Protein AF-A0A6A6E7Z1-F1 (afdb_monomer)

Sequence (301 aa):
MAFEDGLFWDEEPKHSVKEALALRSDLKDEIKAAIKDVSHSDEEDAKWLEKMEDSPEYVPRMLWRMGRGEKPYDSQPALTHLHSIVWAHDDNKYEGSLAAGCFAIPSVRAVYLHRMSSYDDSSTADKRLSMIEHGSSACAHTEMHDCRLNEADIGNTDFGVIRDALQAHHEDLEDFWLDYGLEGIEWLEEVDNIAPMWTFKDFSKLRRFRIAPDFIFGANPSQVEEQDRDKWLLDFLPSSIKIIQLAHCDEYREILFKALEHLLVNNHTRVPSLSEMTLEITVLAISSLRFSGLLIALGCR

Secondary structure (DSSP, 8-state):
-------------SS-HHHHHHH-HHHHHHHHHHHHHH-SSHHHHHHHHHHHHH-TTHHHHHHHHHHTT-TTTTSS-TTTT--EEEEE--TT---S---GGGGG-TT--EEEEES-B--TT-SS--TTGGGSPTTS----EEEEES-B--TTTSTTT--HHHHHHHHTTTTT--EEEEE--TTS-TTTTS-TT-PPPPP-TT-TT--EEEE-THHHH-S-TTTS--TTGGGHHHHHS-TT--EEEE-SGGGGHHHHHHHHHHHHHHHHHHSTT--EEEE---HHHHTT---SSHHHHHT--

Foldseek 3Di:
DDPPPPPPPPPAPPDFPVRVCVVPVVVVVVVLVVLVVPDPDPVSSVVVVVCVVVPLCPVLVVLQCLLVCHPPSVVPRPPLVAAEDEDEHGPVDQDDAPSLSLQSRANYAEYAAYSHEHDPPDPAAPLSLLVRAQPSGLHQYYAHHQYHYDCNCCDLAHVVSVLSSVVSCLARHAEYHDDHDPPRVPPVVPSQHHAAYAASQSSQRHAYYEEECCNQCNPHVPPDPPPCLLCSVLRRYHLNYAEYEYAPCAVPPPSVVSVVVVCVVCCCPRNVNHHYYHYHDDPVSVVVCPDPPVVVVRPDD

Radius of gyration: 22.12 Å; Cα contacts (8 Å, |Δi|>4): 475; chains: 1; bounding box: 60×41×62 Å

Nearest PDB structures (foldseek):
  8j5r-assembly1_D  TM=4.306E-01  e=2.089E+00  Mycobacterium tuberculosis H37Rv
  6heg-assembly1_A  TM=4.826E-01  e=2.820E+00  Escherichia coli K-12
  7ahc-assembly1_C  TM=4.040E-01  e=2.994E+00  Lactococcus lactis subsp. lactis
  3ewo-assembly1_A  TM=4.671E-01  e=6.936E+00  unclassified

Solvent-accessible surface area (backbone atoms only — not comparable to full-atom values): 16652 Å² total; per-residue (Å²): 137,76,82,81,76,65,87,74,79,66,78,70,78,92,50,55,74,72,47,46,50,64,74,36,54,64,60,58,50,51,52,53,52,56,46,55,73,72,38,92,43,74,69,52,36,51,54,50,51,54,51,56,79,70,34,93,53,54,64,43,52,47,34,36,31,41,31,69,36,34,83,89,24,58,85,52,79,59,64,70,83,43,40,67,47,81,47,68,47,61,96,92,42,73,52,61,60,78,60,42,19,64,52,31,26,59,45,21,29,32,40,37,36,29,29,36,13,44,55,92,85,49,93,56,47,79,57,60,45,62,67,54,58,69,76,48,41,47,42,26,30,42,35,33,40,36,49,46,73,39,62,42,37,32,38,96,45,32,44,51,50,61,49,52,32,49,58,43,30,26,82,52,27,28,34,42,33,44,40,77,42,99,80,70,65,84,64,52,85,76,51,78,57,42,40,41,44,78,61,40,52,78,19,68,46,26,28,37,39,36,36,32,55,48,52,61,56,12,76,43,69,82,76,60,84,76,80,65,59,38,44,38,61,50,60,31,47,20,46,42,25,27,36,41,34,35,36,74,42,68,86,44,50,74,59,49,50,48,11,50,53,47,32,64,77,41,24,78,81,57,27,60,47,55,78,46,77,46,76,44,59,54,76,74,54,59,77,69,62,77,77,79,67,57,68,65,63,75,72,63,128

pLDDT: mean 78.38, std 17.12, range [29.8, 98.19]

Organism: NCBI:txid1314779

Structure (mmCIF, N/CA/C/O backbone):
data_AF-A0A6A6E7Z1-F1
#
_entry.id   AF-A0A6A6E7Z1-F1
#
loop_
_atom_site.group_PDB
_atom_site.id
_atom_site.type_symbol
_atom_site.label_atom_id
_atom_site.label_alt_id
_atom_site.label_comp_id
_atom_site.label_asym_id
_atom_site.label_entity_id
_atom_site.label_seq_id
_atom_site.pdbx_PDB_ins_code
_atom_site.Cartn_x
_atom_site.Cartn_y
_atom_site.Cartn_z
_atom_site.occupancy
_atom_site.B_iso_or_equiv
_atom_site.auth_seq_id
_atom_site.auth_comp_id
_atom_site.auth_asym_id
_atom_site.auth_atom_id
_atom_site.pdbx_PDB_model_num
ATOM 1 N N . MET A 1 1 ? -9.593 -19.955 6.831 1.00 30.25 1 MET A N 1
ATOM 2 C CA . MET A 1 1 ? -8.387 -20.723 6.463 1.00 30.25 1 MET A CA 1
ATOM 3 C C . MET A 1 1 ? -7.258 -19.712 6.545 1.00 30.25 1 MET A C 1
ATOM 5 O O . MET A 1 1 ? -6.974 -19.046 5.563 1.00 30.25 1 MET A O 1
ATOM 9 N N . ALA A 1 2 ? -6.810 -19.452 7.775 1.00 29.80 2 ALA A N 1
ATOM 10 C CA . ALA A 1 2 ? -5.714 -18.537 8.057 1.00 29.80 2 ALA A CA 1
ATOM 11 C C . ALA A 1 2 ? -4.421 -19.248 7.656 1.00 29.80 2 ALA A C 1
ATOM 13 O O . ALA A 1 2 ? -4.307 -20.455 7.883 1.00 29.80 2 ALA A O 1
ATOM 14 N N . PHE A 1 3 ? -3.504 -18.535 7.013 1.00 35.53 3 PHE A N 1
ATOM 15 C CA . PHE A 1 3 ? -2.153 -19.034 6.829 1.00 35.53 3 PHE A CA 1
ATOM 16 C C . PHE A 1 3 ? -1.552 -19.163 8.233 1.00 35.53 3 PHE A C 1
ATOM 18 O O . PHE A 1 3 ? -1.379 -18.174 8.939 1.00 35.53 3 PHE A O 1
ATOM 25 N N . GLU A 1 4 ? -1.367 -20.401 8.697 1.00 31.22 4 GLU A N 1
ATOM 26 C CA . GLU A 1 4 ? -0.461 -20.685 9.805 1.00 31.22 4 GLU A CA 1
ATOM 27 C C . GLU A 1 4 ? 0.946 -20.427 9.267 1.00 31.22 4 GLU A C 1
ATOM 29 O O . GLU A 1 4 ? 1.625 -21.347 8.808 1.00 31.22 4 GLU A O 1
ATOM 34 N N . ASP A 1 5 ? 1.360 -19.162 9.280 1.00 40.34 5 ASP A N 1
ATOM 35 C CA . ASP A 1 5 ? 2.759 -18.789 9.130 1.00 40.34 5 ASP A CA 1
ATOM 36 C C . ASP A 1 5 ? 3.457 -19.277 10.398 1.00 40.34 5 ASP A C 1
ATOM 38 O O . ASP A 1 5 ? 3.568 -18.589 11.416 1.00 40.34 5 ASP A O 1
ATOM 42 N N . GLY A 1 6 ? 3.831 -20.558 10.378 1.00 30.62 6 GLY A N 1
ATOM 43 C CA . GLY A 1 6 ? 4.754 -21.106 11.350 1.00 30.62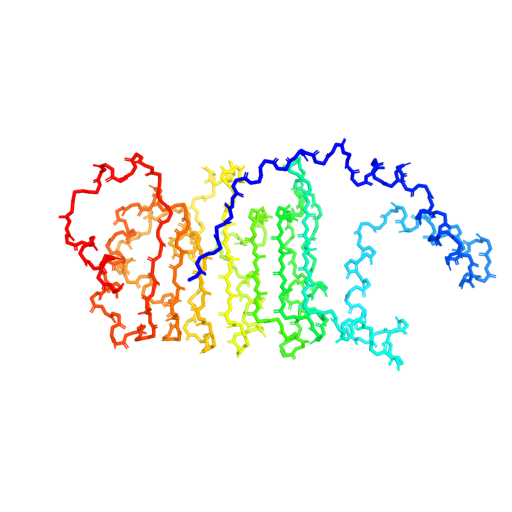 6 GLY A CA 1
ATOM 44 C C . GLY A 1 6 ? 5.955 -20.176 11.404 1.00 30.62 6 GLY A C 1
ATOM 45 O O . GLY A 1 6 ? 6.446 -19.777 10.354 1.00 30.62 6 GLY A O 1
ATOM 46 N N . LEU A 1 7 ? 6.375 -19.815 12.619 1.00 33.66 7 LEU A N 1
ATOM 47 C CA . LEU A 1 7 ? 7.577 -19.033 12.899 1.00 33.66 7 LEU A CA 1
ATOM 48 C C . LEU A 1 7 ? 8.766 -19.643 12.144 1.00 33.66 7 LEU A C 1
ATOM 50 O O . LEU A 1 7 ? 9.456 -20.530 12.653 1.00 33.66 7 LEU A O 1
ATOM 54 N N . PHE A 1 8 ? 8.962 -19.195 10.909 1.00 37.03 8 PHE A N 1
ATOM 55 C CA . PHE A 1 8 ? 10.108 -19.504 10.087 1.00 37.03 8 PHE A CA 1
ATOM 56 C C . PHE A 1 8 ? 11.222 -18.628 10.638 1.00 37.03 8 PHE A C 1
ATOM 58 O O . PHE A 1 8 ? 11.422 -17.487 10.237 1.00 37.03 8 PHE A O 1
ATOM 65 N N . TRP A 1 9 ? 11.935 -19.170 11.619 1.00 35.41 9 TRP A N 1
ATOM 66 C CA . TRP A 1 9 ? 13.325 -18.801 11.820 1.00 35.41 9 TRP A CA 1
ATOM 67 C C . TRP A 1 9 ? 14.089 -19.380 10.628 1.00 35.41 9 TRP A C 1
ATOM 69 O O . TRP A 1 9 ? 14.715 -20.435 10.742 1.00 35.41 9 TRP A O 1
ATOM 79 N N . ASP A 1 10 ? 13.935 -18.762 9.456 1.00 42.28 10 ASP A N 1
ATOM 80 C CA . ASP A 1 10 ? 14.841 -19.018 8.348 1.00 42.28 10 ASP A CA 1
ATOM 81 C C . ASP A 1 10 ? 16.240 -18.663 8.851 1.00 42.28 10 ASP A C 1
ATOM 83 O O . ASP A 1 10 ? 16.456 -17.597 9.433 1.00 42.28 10 ASP A O 1
ATOM 87 N N . GLU A 1 11 ? 17.180 -19.603 8.713 1.00 44.66 11 GLU A N 1
ATOM 88 C CA . GLU A 1 11 ? 18.590 -19.279 8.891 1.00 44.66 11 GLU A CA 1
ATOM 89 C C . GLU A 1 11 ? 18.867 -18.050 8.026 1.00 44.66 11 GLU A C 1
ATOM 91 O O . GLU A 1 11 ? 18.627 -18.107 6.817 1.00 44.66 11 GLU A O 1
ATOM 96 N N . GLU A 1 12 ? 19.330 -16.963 8.657 1.00 48.00 12 GLU A N 1
ATOM 97 C CA . GLU A 1 12 ? 19.725 -15.726 7.984 1.00 48.00 12 GLU A CA 1
ATOM 98 C C . GLU A 1 12 ? 20.392 -16.059 6.643 1.00 48.00 12 GLU A C 1
ATOM 100 O O . GLU A 1 12 ? 21.263 -16.947 6.602 1.00 48.00 12 GLU A O 1
ATOM 105 N N . PRO A 1 13 ? 20.026 -15.386 5.539 1.00 47.44 13 PRO A N 1
ATOM 106 C CA . PRO A 1 13 ? 20.794 -15.483 4.314 1.00 47.44 13 PRO A CA 1
ATOM 107 C C . PRO A 1 13 ? 22.249 -15.165 4.665 1.00 47.44 13 PRO A C 1
ATOM 109 O O . PRO A 1 13 ? 22.605 -14.024 4.932 1.00 47.44 13 PRO A O 1
ATOM 112 N N . LYS A 1 14 ? 23.116 -16.187 4.695 1.00 53.41 14 LYS A N 1
ATOM 113 C CA . LYS A 1 14 ? 24.511 -16.050 5.167 1.00 53.41 14 LYS A CA 1
ATOM 114 C C . LYS A 1 14 ? 25.338 -15.074 4.322 1.00 53.41 14 LYS A C 1
ATOM 116 O O . LYS A 1 14 ? 26.501 -14.834 4.639 1.00 53.41 14 LYS A O 1
ATOM 121 N N . HIS A 1 15 ? 24.771 -14.580 3.222 1.00 51.12 15 HIS A N 1
ATOM 122 C CA . HIS A 1 15 ? 25.458 -13.886 2.153 1.00 51.12 15 HIS A CA 1
ATOM 123 C C . HIS A 1 15 ? 24.569 -12.790 1.552 1.00 51.12 15 HIS A C 1
ATOM 125 O O . HIS A 1 15 ? 23.511 -13.071 0.991 1.00 51.12 15 HIS A O 1
ATOM 131 N N . SER A 1 16 ? 25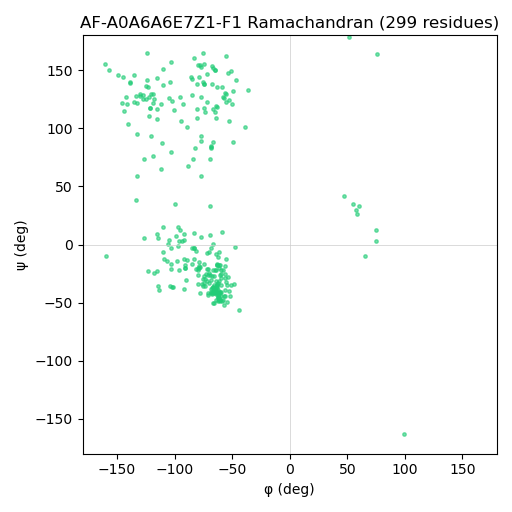.054 -11.552 1.590 1.00 60.28 16 SER A N 1
ATOM 132 C CA . SER A 1 16 ? 24.513 -10.409 0.847 1.00 60.28 16 SER A CA 1
ATOM 133 C C . SER A 1 16 ? 24.441 -10.686 -0.663 1.00 60.28 16 SER A C 1
ATOM 135 O O . SER A 1 16 ? 25.169 -11.532 -1.175 1.00 60.28 16 SER A O 1
ATOM 137 N N . VAL A 1 17 ? 23.659 -9.920 -1.441 1.00 48.59 17 VAL A N 1
ATOM 138 C CA . VAL A 1 17 ? 23.614 -10.031 -2.926 1.00 48.59 17 VAL A CA 1
ATOM 139 C C . VAL A 1 17 ? 25.014 -9.977 -3.556 1.00 48.59 17 VAL A C 1
ATOM 141 O O . VAL A 1 17 ? 25.302 -10.684 -4.520 1.00 48.59 17 VAL A O 1
ATOM 144 N N . LYS A 1 18 ? 25.922 -9.186 -2.974 1.00 57.66 18 LYS A N 1
ATOM 145 C CA . LYS A 1 18 ? 27.324 -9.092 -3.400 1.00 57.66 18 LYS A CA 1
ATOM 146 C C . LYS A 1 18 ? 28.096 -10.395 -3.151 1.00 57.66 18 LYS A C 1
ATOM 148 O O . LYS A 1 18 ? 28.923 -10.778 -3.974 1.00 57.66 18 LYS A O 1
ATOM 153 N N . GLU A 1 19 ? 27.808 -11.090 -2.055 1.00 59.66 19 GLU A N 1
ATOM 154 C CA . GLU A 1 19 ? 28.379 -12.399 -1.716 1.00 59.66 19 GLU A CA 1
ATOM 155 C C . GLU A 1 19 ? 27.692 -13.546 -2.475 1.00 59.66 19 GLU A C 1
ATOM 157 O O . GLU A 1 19 ? 28.370 -14.470 -2.910 1.00 59.66 19 GLU A O 1
ATOM 162 N N . ALA A 1 20 ? 26.387 -13.461 -2.745 1.00 56.31 20 ALA A N 1
ATOM 163 C CA . ALA A 1 20 ? 25.657 -14.397 -3.600 1.00 56.31 20 ALA A CA 1
ATOM 164 C C . ALA A 1 20 ? 26.132 -14.326 -5.065 1.00 56.31 20 ALA A C 1
ATOM 166 O O . ALA A 1 20 ? 26.331 -15.360 -5.701 1.00 56.31 20 ALA A O 1
ATOM 167 N N . LEU A 1 21 ? 26.411 -13.123 -5.583 1.00 52.97 21 LEU A N 1
ATOM 168 C CA . LEU A 1 21 ? 27.071 -12.920 -6.881 1.00 52.97 21 LEU A CA 1
ATOM 169 C C . LEU A 1 21 ? 28.534 -13.389 -6.877 1.00 52.97 21 LEU A C 1
ATOM 171 O O . LEU A 1 21 ? 29.049 -13.785 -7.921 1.00 52.97 21 LEU A O 1
ATOM 175 N N . ALA A 1 22 ? 29.203 -13.381 -5.719 1.00 58.97 22 ALA A N 1
ATOM 176 C CA . ALA A 1 22 ? 30.526 -13.987 -5.564 1.00 58.97 22 ALA A CA 1
ATOM 177 C C . ALA A 1 22 ? 30.463 -15.528 -5.499 1.00 58.97 22 ALA A C 1
ATOM 179 O O . ALA A 1 22 ? 31.395 -16.194 -5.945 1.00 58.97 22 ALA A O 1
ATOM 180 N N . LEU A 1 23 ? 29.363 -16.093 -4.989 1.00 61.19 23 LEU A N 1
ATOM 181 C CA . LEU A 1 23 ? 29.087 -17.535 -4.923 1.00 61.19 23 LEU A CA 1
ATOM 182 C C . LEU A 1 23 ? 28.581 -18.113 -6.252 1.00 61.19 23 LEU A C 1
ATOM 184 O O . LEU A 1 23 ? 28.801 -19.291 -6.527 1.00 61.19 23 LEU A O 1
ATOM 188 N N . ARG A 1 24 ? 27.946 -17.289 -7.092 1.00 65.81 24 ARG A N 1
ATOM 189 C CA . ARG A 1 24 ? 27.506 -17.621 -8.455 1.00 65.81 24 ARG A CA 1
ATOM 190 C C . ARG A 1 24 ? 28.295 -16.848 -9.502 1.00 65.81 24 ARG A C 1
ATOM 192 O O . ARG A 1 24 ? 27.761 -16.018 -10.239 1.00 65.81 24 ARG A O 1
ATOM 199 N N . SER A 1 25 ? 29.593 -17.142 -9.575 1.00 60.97 25 SER A N 1
ATOM 200 C CA . SER A 1 25 ? 30.478 -16.589 -10.607 1.00 60.97 25 SER A CA 1
ATOM 201 C C . SER A 1 25 ? 29.974 -16.880 -12.028 1.00 60.97 25 SER A C 1
ATOM 203 O O . SER A 1 25 ? 30.188 -16.082 -12.934 1.00 60.97 25 SER A O 1
ATOM 205 N N . ASP A 1 26 ? 29.248 -17.987 -12.198 1.00 71.44 26 ASP A N 1
ATOM 206 C CA . ASP A 1 26 ? 28.624 -18.402 -13.451 1.00 71.44 26 ASP A CA 1
ATOM 207 C C . ASP A 1 26 ? 27.558 -17.419 -13.952 1.00 71.44 26 ASP A C 1
ATOM 209 O O . ASP A 1 26 ? 27.518 -17.139 -15.145 1.00 71.44 26 ASP A O 1
ATOM 213 N N . LEU A 1 27 ? 26.765 -16.809 -13.065 1.00 63.78 27 LEU A N 1
ATOM 214 C CA . LEU A 1 27 ? 25.747 -15.826 -13.458 1.00 63.78 27 LEU A CA 1
ATOM 215 C C . LEU A 1 27 ? 26.377 -14.522 -13.983 1.00 63.78 27 LEU A C 1
ATOM 217 O O . LEU A 1 27 ? 25.900 -13.934 -14.954 1.00 63.78 27 LEU A O 1
ATOM 221 N N . LYS A 1 28 ? 27.480 -14.074 -13.365 1.00 67.94 28 LYS A N 1
ATOM 222 C CA . LYS A 1 28 ? 28.232 -12.899 -13.840 1.00 67.94 28 LYS A CA 1
ATOM 223 C C . LYS A 1 28 ? 28.847 -13.166 -15.215 1.00 67.94 28 LYS A C 1
ATOM 225 O O . LYS A 1 28 ? 28.853 -12.274 -16.063 1.00 67.94 28 LYS A O 1
ATOM 230 N N . ASP A 1 29 ? 29.340 -14.379 -15.440 1.00 77.06 29 ASP A N 1
ATOM 231 C CA . ASP A 1 29 ? 29.923 -14.784 -16.718 1.00 77.06 29 ASP A CA 1
ATOM 232 C C . ASP A 1 29 ? 28.856 -14.993 -17.808 1.00 77.06 29 ASP A C 1
ATOM 234 O O . ASP A 1 29 ? 29.079 -14.590 -18.950 1.00 77.06 29 ASP A O 1
ATOM 238 N N . GLU A 1 30 ? 27.671 -15.507 -17.465 1.00 77.94 30 GLU A N 1
ATOM 239 C CA . GLU A 1 30 ? 26.515 -15.602 -18.372 1.00 77.94 30 GLU A CA 1
ATOM 240 C C . GLU A 1 30 ? 26.034 -14.222 -18.838 1.00 77.94 30 GLU A C 1
ATOM 242 O O . GLU A 1 30 ? 25.817 -14.015 -20.033 1.00 77.94 30 GLU A O 1
ATOM 247 N N . ILE A 1 31 ? 25.930 -13.243 -17.931 1.00 69.50 31 ILE A N 1
ATOM 248 C CA . ILE A 1 31 ? 25.521 -11.879 -18.300 1.00 69.50 31 ILE A CA 1
ATOM 249 C C . ILE A 1 31 ? 26.595 -11.193 -19.154 1.00 69.50 31 ILE A C 1
ATOM 251 O O . ILE A 1 31 ? 26.268 -10.554 -20.155 1.00 69.50 31 ILE A O 1
ATOM 255 N N . LYS A 1 32 ? 27.882 -11.367 -18.824 1.00 74.75 32 LYS A N 1
ATOM 256 C CA . LYS A 1 32 ? 28.990 -10.880 -19.664 1.00 74.75 32 LYS A CA 1
ATOM 257 C C . LYS A 1 32 ? 28.964 -11.496 -21.062 1.00 74.75 32 LYS A C 1
ATOM 259 O O . LYS A 1 32 ? 29.204 -10.788 -22.036 1.00 74.75 32 LYS A O 1
ATOM 264 N N . ALA A 1 33 ? 28.674 -12.793 -21.166 1.00 77.94 33 ALA A N 1
ATOM 265 C CA . ALA A 1 33 ? 28.557 -13.481 -22.447 1.00 77.94 33 ALA A CA 1
ATOM 266 C C . ALA A 1 33 ? 27.367 -12.958 -23.265 1.00 77.94 33 ALA A C 1
ATOM 268 O O . ALA A 1 33 ? 27.515 -12.730 -24.462 1.00 77.94 33 ALA A O 1
ATOM 269 N N . ALA A 1 34 ? 26.226 -12.703 -22.618 1.00 71.75 34 ALA A N 1
ATOM 270 C CA . ALA A 1 34 ? 25.052 -12.129 -23.268 1.00 71.75 34 ALA A CA 1
ATOM 271 C C . ALA A 1 34 ? 25.296 -10.695 -23.767 1.00 71.75 34 ALA A C 1
ATOM 273 O O . ALA A 1 34 ? 24.899 -10.382 -24.882 1.00 71.75 34 ALA A O 1
ATOM 274 N N . ILE A 1 35 ? 25.979 -9.843 -22.987 1.00 70.62 35 ILE A N 1
ATOM 275 C CA . ILE A 1 35 ? 26.354 -8.473 -23.397 1.00 70.62 35 ILE A CA 1
ATOM 276 C C . ILE A 1 35 ? 27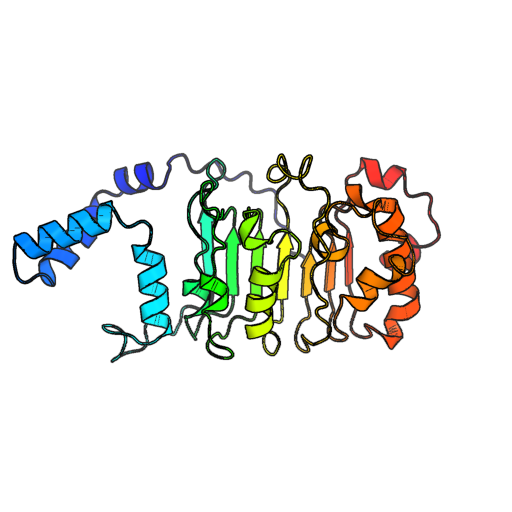.284 -8.513 -24.614 1.00 70.62 35 ILE A C 1
ATOM 278 O O . ILE A 1 35 ? 27.043 -7.814 -25.595 1.00 70.62 35 ILE A O 1
ATOM 282 N N . LYS A 1 36 ? 28.283 -9.399 -24.589 1.00 78.31 36 LYS A N 1
ATOM 283 C CA . LYS A 1 36 ? 29.232 -9.577 -25.692 1.00 78.31 36 LYS A CA 1
ATOM 284 C C . LYS A 1 36 ? 28.580 -10.031 -27.001 1.00 78.31 36 LYS A C 1
ATOM 286 O O . LYS A 1 36 ? 29.074 -9.701 -28.073 1.00 78.31 36 LYS A O 1
ATOM 291 N N . ASP A 1 37 ? 27.492 -10.795 -26.926 1.00 79.75 37 ASP A N 1
ATOM 292 C CA . ASP A 1 37 ? 26.757 -11.264 -28.108 1.00 79.75 37 ASP A CA 1
ATOM 293 C C . ASP A 1 37 ? 25.963 -10.139 -28.800 1.00 79.75 37 ASP A C 1
ATOM 295 O O . ASP A 1 37 ? 25.726 -10.196 -30.006 1.00 79.75 37 ASP A O 1
ATOM 299 N N . VAL A 1 38 ? 25.581 -9.089 -28.059 1.00 71.75 38 VAL A N 1
ATOM 300 C CA . VAL A 1 38 ? 24.786 -7.960 -28.581 1.00 71.75 38 VAL A CA 1
ATOM 301 C C . VAL A 1 38 ? 25.586 -6.684 -28.845 1.00 71.75 38 VAL A C 1
ATOM 303 O O . VAL A 1 38 ? 25.091 -5.806 -29.555 1.00 71.75 38 VAL A O 1
ATOM 306 N N . SER A 1 39 ? 26.796 -6.551 -28.306 1.00 76.00 39 SER A N 1
ATOM 307 C CA . SER A 1 39 ? 27.661 -5.402 -28.583 1.00 76.00 39 SER A CA 1
ATOM 308 C C . SER A 1 39 ? 28.367 -5.528 -29.929 1.00 76.00 39 SER A C 1
ATOM 310 O O . SER A 1 39 ? 28.811 -6.599 -30.337 1.00 76.00 39 SER A O 1
ATOM 312 N N . HIS A 1 40 ? 28.548 -4.402 -30.617 1.00 84.75 40 HIS A N 1
ATOM 313 C CA . HIS A 1 40 ? 29.199 -4.369 -31.930 1.00 84.75 40 HIS A CA 1
ATOM 314 C C . HIS A 1 40 ? 30.689 -4.005 -31.850 1.00 84.75 40 HIS A C 1
ATOM 316 O O . HIS A 1 40 ? 31.364 -3.936 -32.880 1.00 84.75 40 HIS A O 1
ATOM 322 N N . SER A 1 41 ? 31.209 -3.733 -30.647 1.00 89.75 41 SER A N 1
ATOM 323 C CA . SER A 1 41 ? 32.617 -3.405 -30.412 1.00 89.75 41 SER A CA 1
ATOM 324 C C . SER A 1 41 ? 33.035 -3.610 -28.954 1.00 89.75 41 SER A C 1
ATOM 326 O O . SER A 1 41 ? 32.218 -3.463 -28.047 1.00 89.75 41 SER A O 1
ATOM 328 N N . ASP A 1 42 ? 34.332 -3.840 -28.731 1.00 81.00 42 ASP A N 1
ATOM 329 C CA . ASP A 1 42 ? 34.921 -3.968 -27.388 1.00 81.00 42 ASP A CA 1
ATOM 330 C C . ASP A 1 42 ? 34.728 -2.694 -26.534 1.00 81.00 42 ASP A C 1
ATOM 332 O O . ASP A 1 42 ? 34.640 -2.754 -25.309 1.00 81.00 42 ASP A O 1
ATOM 336 N N . GLU A 1 43 ? 34.646 -1.521 -27.174 1.00 84.50 43 GLU A N 1
ATOM 337 C CA . GLU A 1 43 ? 34.401 -0.247 -26.489 1.00 84.50 43 GLU A CA 1
ATOM 338 C C . GLU A 1 43 ? 32.935 -0.105 -26.040 1.00 84.50 43 GLU A C 1
ATOM 340 O O . GLU A 1 43 ? 32.650 0.486 -24.997 1.00 84.50 43 GLU A O 1
ATOM 345 N N . GLU A 1 44 ? 31.999 -0.661 -26.812 1.00 73.88 44 GLU A N 1
ATOM 346 C CA . GLU A 1 44 ? 30.583 -0.748 -26.455 1.00 73.88 44 GLU A CA 1
ATOM 347 C C . GLU A 1 44 ? 30.373 -1.761 -25.317 1.00 73.88 44 GLU A C 1
ATOM 349 O O . GLU A 1 44 ? 29.718 -1.420 -24.333 1.00 73.88 44 GLU A O 1
ATOM 354 N N . ASP A 1 45 ? 31.028 -2.926 -25.379 1.00 74.88 45 ASP A N 1
ATOM 355 C CA . ASP A 1 45 ? 31.069 -3.926 -24.299 1.00 74.88 45 ASP A CA 1
ATOM 356 C C . ASP A 1 45 ? 31.548 -3.332 -22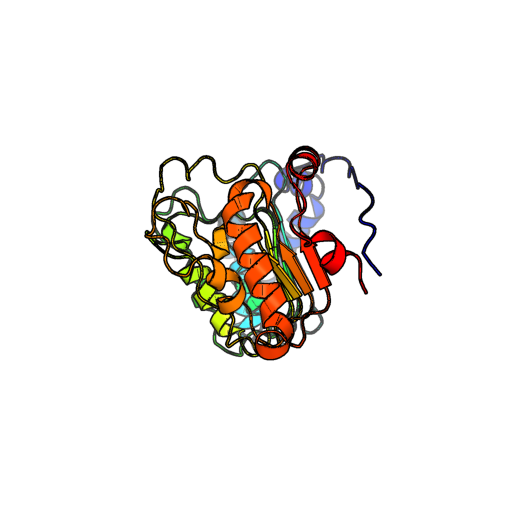.970 1.00 74.88 45 ASP A C 1
ATOM 358 O O . ASP A 1 45 ? 30.892 -3.488 -21.937 1.00 74.88 45 ASP A O 1
ATOM 362 N N . ALA A 1 46 ? 32.672 -2.608 -22.988 1.00 76.31 46 ALA A N 1
ATOM 363 C CA . ALA A 1 46 ? 33.224 -1.974 -21.793 1.00 76.31 46 ALA A CA 1
ATOM 364 C C . ALA A 1 46 ? 32.268 -0.923 -21.206 1.00 76.31 46 ALA A C 1
ATOM 366 O O . ALA A 1 46 ? 32.046 -0.907 -19.997 1.00 76.31 46 ALA A O 1
ATOM 367 N N . LYS A 1 47 ? 31.635 -0.103 -22.058 1.00 76.38 47 LYS A N 1
ATOM 368 C CA . LYS A 1 47 ? 30.633 0.893 -21.639 1.00 76.38 47 LYS A CA 1
ATOM 369 C C . LYS A 1 47 ? 29.368 0.253 -21.067 1.00 76.38 47 LYS A C 1
ATOM 371 O O . LYS A 1 47 ? 28.764 0.830 -20.164 1.00 76.38 47 LYS A O 1
ATOM 376 N N . TRP A 1 48 ? 28.941 -0.901 -21.582 1.00 72.69 48 TRP A N 1
ATOM 377 C CA . TRP A 1 48 ? 27.802 -1.645 -21.038 1.00 72.69 48 TRP A CA 1
ATOM 378 C C . TRP A 1 48 ? 28.126 -2.277 -19.688 1.00 72.69 48 TRP A C 1
ATOM 380 O O . TRP A 1 48 ? 27.298 -2.188 -18.786 1.00 72.69 48 TRP A O 1
ATOM 390 N N . LEU A 1 49 ? 29.319 -2.854 -19.527 1.00 72.56 49 LEU A N 1
ATOM 391 C CA . LEU A 1 49 ? 29.760 -3.450 -18.264 1.00 72.56 49 LEU A CA 1
ATOM 392 C C . LEU A 1 49 ? 29.988 -2.398 -17.172 1.00 72.56 49 LEU A C 1
ATOM 394 O O . LEU A 1 49 ? 29.523 -2.597 -16.055 1.00 72.56 49 LEU A O 1
ATOM 398 N N . GLU A 1 50 ? 30.603 -1.259 -17.505 1.00 71.44 50 GLU A N 1
ATOM 399 C CA . GLU A 1 50 ? 30.767 -0.114 -16.595 1.00 71.44 50 GLU A CA 1
ATOM 400 C C . GLU A 1 50 ? 29.397 0.437 -16.164 1.00 71.44 50 GLU A C 1
ATOM 402 O O . GLU A 1 50 ? 29.106 0.545 -14.978 1.00 71.44 50 GLU A O 1
ATOM 407 N N . LYS A 1 51 ? 28.473 0.655 -17.113 1.00 66.38 51 LYS A N 1
ATOM 408 C CA . LYS A 1 51 ? 27.095 1.073 -16.793 1.00 66.38 51 LYS A CA 1
ATOM 409 C C . LYS A 1 51 ? 26.285 0.028 -16.032 1.00 66.38 51 LYS A C 1
ATOM 411 O O . LYS A 1 51 ? 25.314 0.398 -15.379 1.00 66.38 51 LYS A O 1
ATOM 416 N N . MET A 1 52 ? 26.594 -1.257 -16.178 1.00 66.19 52 MET A N 1
ATOM 417 C CA . MET A 1 52 ? 25.897 -2.325 -15.467 1.00 66.19 52 MET A CA 1
ATOM 418 C C . MET A 1 52 ? 26.389 -2.424 -14.022 1.00 66.19 52 MET A C 1
ATOM 420 O O . MET A 1 52 ? 25.566 -2.589 -13.126 1.00 66.19 52 MET A O 1
ATOM 424 N N . GLU A 1 53 ? 27.700 -2.301 -13.794 1.00 60.97 53 GLU A N 1
ATOM 425 C CA . GLU A 1 53 ? 28.272 -2.276 -12.445 1.00 60.97 53 GLU A CA 1
ATOM 426 C C . GLU A 1 53 ? 27.901 -0.984 -11.685 1.00 60.97 53 GLU A C 1
ATOM 428 O O . GLU A 1 53 ? 27.740 -1.051 -10.468 1.00 60.97 53 GLU A O 1
ATOM 433 N N . ASP A 1 54 ? 27.632 0.130 -12.386 1.00 59.09 54 ASP A N 1
ATOM 434 C CA . ASP A 1 54 ? 27.305 1.433 -11.775 1.00 59.09 54 ASP A CA 1
ATOM 435 C C . ASP A 1 54 ? 25.817 1.845 -11.792 1.00 59.09 54 ASP A C 1
ATOM 437 O O . ASP A 1 54 ? 25.474 2.903 -11.262 1.00 59.09 54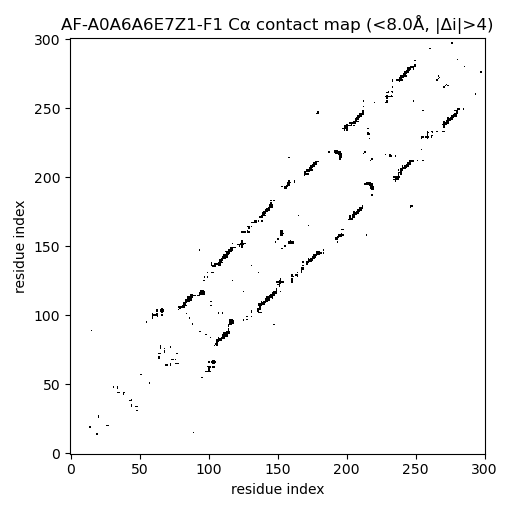 ASP A O 1
ATOM 441 N N . SER A 1 55 ? 24.894 1.076 -12.388 1.00 62.53 55 SER A N 1
ATOM 442 C CA . SER A 1 55 ? 23.475 1.477 -12.473 1.00 62.53 55 SER A CA 1
ATOM 443 C C . SER A 1 55 ? 22.582 0.586 -11.602 1.00 62.53 55 SER A C 1
ATOM 445 O O . SER A 1 55 ? 21.982 -0.362 -12.123 1.00 62.53 55 SER A O 1
ATOM 447 N N . PRO A 1 56 ? 22.392 0.918 -10.306 1.00 65.44 56 PRO A N 1
ATOM 448 C CA . PRO A 1 56 ? 21.399 0.258 -9.444 1.00 65.44 56 PRO A CA 1
ATOM 449 C C . PRO A 1 56 ? 19.970 0.307 -10.025 1.00 65.44 56 PRO A C 1
ATOM 451 O O . PRO A 1 56 ? 19.084 -0.429 -9.601 1.00 65.44 56 PRO A O 1
ATOM 454 N N . GLU A 1 57 ? 19.747 1.124 -11.057 1.00 76.69 57 GLU A N 1
ATOM 455 C CA . GLU A 1 57 ? 18.479 1.275 -11.765 1.00 76.69 57 GLU A CA 1
ATOM 456 C C . GLU A 1 57 ? 18.301 0.360 -12.989 1.00 76.69 57 GLU A C 1
ATOM 458 O O . GLU A 1 57 ? 17.286 0.470 -13.682 1.00 76.69 57 GLU A O 1
ATOM 463 N N . TYR A 1 58 ? 19.239 -0.547 -13.297 1.00 83.44 58 TYR A N 1
ATOM 464 C CA . TYR A 1 58 ? 19.128 -1.396 -14.491 1.00 83.44 58 TYR A CA 1
ATOM 465 C C . TYR A 1 58 ? 17.835 -2.226 -14.507 1.00 83.44 58 TYR A C 1
ATOM 467 O O . TYR A 1 58 ? 17.079 -2.163 -15.481 1.00 83.44 58 TYR A O 1
ATOM 475 N N . VAL A 1 59 ? 17.553 -2.957 -13.423 1.00 87.25 59 VAL A N 1
ATOM 476 C CA . VAL A 1 59 ? 16.353 -3.803 -13.320 1.00 87.25 59 VAL A CA 1
ATOM 477 C C . VAL A 1 59 ? 15.071 -2.957 -13.293 1.00 87.25 59 VAL A C 1
ATOM 479 O O . VAL A 1 59 ? 14.213 -3.210 -14.142 1.00 87.25 59 VAL A O 1
ATOM 482 N N . PRO A 1 60 ? 14.928 -1.912 -12.447 1.00 87.50 60 PRO A N 1
ATOM 483 C CA . PRO A 1 60 ? 13.764 -1.024 -12.508 1.00 87.50 60 PRO A CA 1
ATOM 484 C C . PRO A 1 60 ? 13.503 -0.463 -13.913 1.00 87.50 60 PRO A C 1
ATOM 486 O O . PRO A 1 60 ? 12.371 -0.489 -14.399 1.00 87.50 60 PRO A O 1
ATOM 489 N N . ARG A 1 61 ? 14.555 -0.020 -14.615 1.00 88.44 61 ARG A N 1
ATOM 490 C CA . ARG A 1 61 ? 14.453 0.487 -15.990 1.00 88.44 61 ARG A CA 1
ATOM 491 C C . ARG A 1 61 ? 14.013 -0.591 -16.979 1.00 88.44 61 ARG A C 1
ATOM 493 O O . ARG A 1 61 ? 13.243 -0.291 -17.889 1.00 88.44 61 ARG A O 1
ATOM 500 N N . MET A 1 62 ? 14.492 -1.828 -16.840 1.00 91.31 62 MET A N 1
ATOM 501 C CA . MET A 1 62 ? 14.027 -2.940 -17.676 1.00 91.31 62 MET A CA 1
ATOM 502 C C . MET A 1 62 ? 12.537 -3.201 -17.484 1.00 91.31 62 MET A C 1
ATOM 504 O O . MET A 1 62 ? 11.834 -3.303 -18.485 1.00 91.31 62 MET A O 1
ATOM 508 N N . LEU A 1 63 ? 12.059 -3.263 -16.238 1.00 92.31 63 LEU A N 1
ATOM 509 C CA . LEU A 1 63 ? 10.643 -3.505 -15.946 1.00 92.31 63 LEU A CA 1
ATOM 510 C C . LEU A 1 63 ? 9.754 -2.412 -16.551 1.00 92.31 63 LEU A C 1
ATOM 512 O O . LEU A 1 63 ? 8.756 -2.723 -17.195 1.00 92.31 63 LEU A O 1
ATOM 516 N N . TRP A 1 64 ? 10.171 -1.144 -16.457 1.00 92.12 64 TRP A N 1
ATOM 517 C CA . TRP A 1 64 ? 9.481 -0.034 -17.122 1.00 92.12 64 TRP A CA 1
ATOM 518 C C . TRP A 1 64 ? 9.396 -0.205 -18.638 1.00 92.12 64 TRP A C 1
ATOM 520 O O . TRP A 1 64 ? 8.317 -0.072 -19.213 1.00 92.12 64 TRP A O 1
ATOM 530 N N . ARG A 1 65 ? 10.519 -0.530 -19.290 1.00 92.88 65 ARG A N 1
ATOM 531 C CA . ARG A 1 65 ? 10.557 -0.746 -20.745 1.00 92.88 65 ARG A CA 1
ATOM 532 C C . ARG A 1 65 ? 9.686 -1.926 -21.161 1.00 92.88 65 ARG A C 1
ATOM 534 O O . ARG A 1 65 ? 8.996 -1.831 -22.168 1.00 92.88 65 ARG A O 1
ATOM 541 N N . MET A 1 66 ? 9.705 -3.016 -20.391 1.00 92.88 66 MET A N 1
ATOM 542 C CA . MET A 1 66 ? 8.852 -4.183 -20.630 1.00 92.88 66 MET A CA 1
ATOM 543 C C . MET A 1 66 ? 7.374 -3.819 -20.506 1.00 92.88 66 MET A C 1
ATOM 545 O O . MET A 1 66 ? 6.598 -4.127 -21.405 1.00 92.88 66 MET A O 1
ATOM 549 N N . GLY A 1 67 ? 7.000 -3.128 -19.427 1.00 89.88 67 GLY A N 1
ATOM 550 C CA . GLY A 1 67 ? 5.622 -2.721 -19.172 1.00 89.88 67 GLY A CA 1
ATOM 551 C C . GLY A 1 67 ? 5.056 -1.777 -20.229 1.00 89.88 67 GLY A C 1
ATOM 552 O O . GLY A 1 67 ? 3.926 -1.937 -20.679 1.00 89.88 67 GLY A O 1
ATOM 553 N N . ARG A 1 68 ? 5.884 -0.842 -20.706 1.00 91.44 68 ARG A N 1
ATOM 554 C CA . ARG A 1 68 ? 5.523 0.122 -21.758 1.00 91.44 68 ARG A CA 1
ATOM 555 C C . ARG A 1 68 ? 5.659 -0.422 -23.182 1.00 91.44 68 ARG A C 1
ATOM 557 O O . ARG A 1 68 ? 5.358 0.299 -24.130 1.00 91.44 68 ARG A O 1
ATOM 564 N N . GLY A 1 69 ? 6.140 -1.656 -23.357 1.00 91.25 69 GLY A N 1
ATOM 565 C CA . GLY A 1 69 ? 6.420 -2.215 -24.682 1.00 91.25 69 GLY A CA 1
ATOM 566 C C . GLY A 1 69 ? 7.468 -1.411 -25.459 1.00 91.25 69 GLY A C 1
ATOM 567 O O . GLY A 1 69 ? 7.381 -1.278 -26.677 1.00 91.25 69 GLY A O 1
ATOM 568 N N . GLU A 1 70 ? 8.446 -0.825 -24.771 1.00 93.25 70 GLU A N 1
ATOM 569 C CA . GLU A 1 70 ? 9.572 -0.146 -25.408 1.00 93.25 70 GLU A CA 1
ATOM 570 C C . GLU A 1 70 ? 10.579 -1.178 -25.935 1.00 93.25 70 GLU A C 1
ATOM 572 O O . GLU A 1 70 ? 10.732 -2.262 -25.371 1.00 93.25 70 GLU A O 1
ATOM 577 N N . LYS A 1 71 ? 11.343 -0.831 -26.983 1.00 90.75 71 LYS A N 1
ATOM 578 C CA . LYS A 1 71 ? 12.426 -1.687 -27.509 1.00 90.75 71 LYS A CA 1
ATOM 579 C C . LYS A 1 71 ? 13.312 -2.212 -26.373 1.00 90.75 71 LYS A C 1
ATOM 581 O O . LYS A 1 71 ? 13.619 -1.419 -25.485 1.00 90.75 71 LYS A O 1
ATOM 586 N N . PRO A 1 72 ? 13.792 -3.468 -26.400 1.00 91.38 72 PRO A N 1
ATOM 587 C CA . PRO A 1 72 ? 13.534 -4.493 -27.419 1.00 91.38 72 PRO A CA 1
ATOM 588 C C . PRO A 1 72 ? 12.215 -5.277 -27.218 1.00 91.38 72 PRO A C 1
ATOM 590 O O . PRO A 1 72 ? 12.001 -6.281 -27.891 1.00 91.38 72 PRO A O 1
ATOM 593 N N . TYR A 1 73 ? 11.340 -4.852 -26.302 1.00 91.75 73 TYR A N 1
ATOM 594 C CA . TYR A 1 73 ? 10.105 -5.551 -25.915 1.00 91.75 73 TYR A CA 1
ATOM 595 C C . TYR A 1 73 ? 8.866 -5.109 -26.717 1.00 91.75 73 TYR A C 1
ATOM 597 O O . TYR A 1 73 ? 7.746 -5.492 -26.393 1.00 91.75 73 TYR A O 1
ATOM 605 N N . ASP A 1 74 ? 9.056 -4.310 -27.768 1.00 93.19 74 ASP A N 1
ATOM 606 C CA . ASP A 1 74 ? 8.001 -3.766 -28.632 1.00 93.19 74 ASP A CA 1
ATOM 607 C C . ASP A 1 74 ? 7.403 -4.809 -29.589 1.00 93.19 74 ASP A C 1
ATOM 609 O O . ASP A 1 74 ? 6.250 -4.700 -30.003 1.00 93.19 74 ASP A O 1
ATOM 613 N N . SER A 1 75 ? 8.181 -5.832 -29.950 1.00 91.00 75 SER A N 1
ATOM 614 C CA . SER A 1 75 ? 7.770 -6.857 -30.922 1.00 91.00 75 SER A CA 1
ATOM 615 C C . SER A 1 75 ? 7.065 -8.066 -30.302 1.00 91.00 75 SER A C 1
ATOM 617 O O . SER A 1 75 ? 6.213 -8.682 -30.947 1.00 91.00 75 SER A O 1
ATOM 619 N N . GLN A 1 76 ? 7.408 -8.414 -29.061 1.00 89.88 76 GLN A N 1
ATOM 620 C CA . GLN A 1 76 ? 6.806 -9.508 -28.307 1.00 89.88 76 GLN A CA 1
ATOM 621 C C . GLN A 1 76 ? 6.665 -9.076 -26.845 1.00 89.88 76 GLN A C 1
ATOM 623 O O . GLN A 1 76 ? 7.683 -8.771 -26.218 1.00 89.88 76 GLN A O 1
ATOM 628 N N . PRO A 1 77 ? 5.438 -9.066 -26.287 1.00 86.81 77 PRO A N 1
ATOM 629 C CA . PRO A 1 77 ? 5.234 -8.749 -24.882 1.00 86.81 77 PRO A CA 1
ATOM 630 C C . PRO A 1 77 ? 6.071 -9.680 -24.001 1.00 86.81 77 PRO A C 1
ATOM 632 O O . PRO A 1 77 ? 5.956 -10.905 -24.087 1.00 86.81 77 PRO A O 1
ATOM 635 N N . ALA A 1 78 ? 6.929 -9.100 -23.167 1.00 89.81 78 ALA A N 1
ATOM 636 C CA . ALA A 1 78 ? 7.724 -9.852 -22.209 1.00 89.81 78 ALA A CA 1
ATOM 637 C C . ALA A 1 78 ? 6.885 -10.209 -20.975 1.00 89.81 78 ALA A C 1
ATOM 639 O O . ALA A 1 78 ? 5.937 -9.507 -20.630 1.00 89.81 78 ALA A O 1
ATOM 640 N N . LEU A 1 79 ? 7.268 -11.291 -20.288 1.00 90.75 79 LEU A N 1
ATOM 641 C CA . LEU A 1 79 ? 6.737 -11.659 -18.971 1.00 90.75 79 LEU A CA 1
ATOM 642 C C . LEU A 1 79 ? 5.212 -11.875 -18.914 1.00 90.75 79 LEU A C 1
ATOM 644 O O . LEU A 1 79 ? 4.642 -11.785 -17.839 1.00 90.75 79 LEU A O 1
ATOM 648 N N . THR A 1 80 ? 4.548 -12.250 -20.012 1.00 92.88 80 THR A N 1
ATOM 649 C CA . THR A 1 80 ? 3.075 -12.430 -20.091 1.00 92.88 80 THR A CA 1
ATOM 650 C C . THR A 1 80 ? 2.468 -13.408 -19.078 1.00 92.88 80 THR A C 1
ATOM 652 O O . THR A 1 80 ? 1.261 -13.382 -18.840 1.00 92.88 80 THR A O 1
ATOM 655 N N . HIS A 1 81 ? 3.291 -14.278 -18.492 1.00 93.69 81 HIS A N 1
ATOM 656 C CA . HIS A 1 81 ? 2.907 -15.260 -17.477 1.00 93.69 81 HIS A CA 1
ATOM 657 C C . HIS A 1 81 ? 3.372 -14.889 -16.059 1.00 93.69 81 HIS A C 1
ATOM 659 O O . HIS A 1 81 ? 3.133 -15.645 -15.119 1.00 93.69 81 HIS A O 1
ATOM 665 N N . LEU A 1 82 ? 4.052 -13.752 -15.887 1.00 94.56 82 LEU A N 1
ATOM 666 C CA . LEU A 1 82 ? 4.467 -13.255 -14.582 1.00 94.56 82 LEU A CA 1
ATOM 667 C C . LEU A 1 82 ? 3.278 -12.563 -13.918 1.00 94.56 82 LEU A C 1
ATOM 669 O O . LEU A 1 82 ? 2.863 -11.491 -14.355 1.00 94.56 82 LEU A O 1
ATOM 673 N N . HIS A 1 83 ? 2.734 -13.192 -12.879 1.00 96.12 83 HIS A N 1
ATOM 674 C CA . HIS A 1 83 ? 1.562 -12.696 -12.155 1.00 96.12 83 HIS A CA 1
ATOM 675 C C . HIS A 1 83 ? 1.892 -12.042 -10.817 1.00 96.12 83 HIS A C 1
ATOM 677 O O . HIS A 1 83 ? 1.098 -11.239 -10.336 1.00 96.12 83 HIS A O 1
ATOM 683 N N . SER A 1 84 ? 3.051 -12.351 -10.242 1.00 96.38 84 SER A N 1
ATOM 684 C CA . SER A 1 84 ? 3.444 -11.857 -8.928 1.00 96.38 84 SER A CA 1
ATOM 685 C C . SER A 1 84 ? 4.914 -11.469 -8.927 1.00 96.38 84 SER A C 1
ATOM 687 O O . SER A 1 84 ? 5.732 -12.183 -9.510 1.00 96.38 84 SER A O 1
ATOM 689 N N . ILE A 1 85 ? 5.250 -10.361 -8.270 1.00 94.94 85 ILE A N 1
ATOM 690 C CA . ILE A 1 85 ? 6.632 -9.924 -8.056 1.00 94.94 85 ILE A CA 1
ATOM 691 C C . ILE A 1 85 ? 6.836 -9.663 -6.573 1.00 94.94 85 ILE A C 1
ATOM 693 O O . ILE A 1 85 ? 6.080 -8.899 -5.980 1.00 94.94 85 ILE A O 1
ATOM 697 N N . VAL A 1 86 ? 7.882 -10.262 -6.007 1.00 94.38 86 VAL A N 1
ATOM 698 C C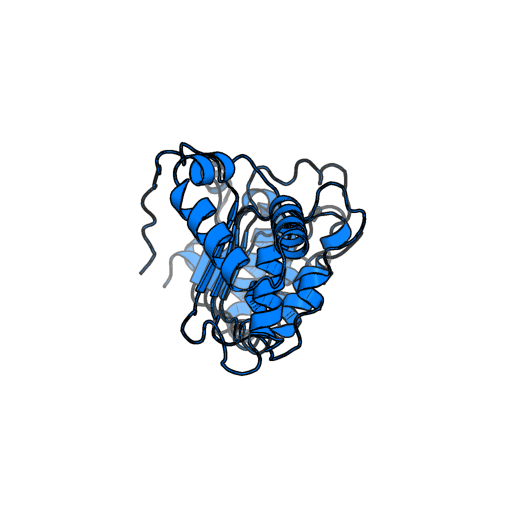A . VAL A 1 86 ? 8.407 -9.890 -4.694 1.00 94.38 86 VAL A CA 1
ATOM 699 C C . VAL A 1 86 ? 9.694 -9.111 -4.911 1.00 94.38 86 VAL A C 1
ATOM 701 O O . VAL A 1 86 ? 10.597 -9.581 -5.606 1.00 94.38 86 VAL A O 1
ATOM 704 N N . TRP A 1 87 ? 9.762 -7.922 -4.329 1.00 91.62 87 TRP A N 1
ATOM 705 C CA . TRP A 1 87 ? 10.948 -7.091 -4.273 1.00 91.62 87 TRP A CA 1
ATOM 706 C C . TRP A 1 87 ? 11.271 -6.819 -2.809 1.00 91.62 87 TRP A C 1
ATOM 708 O O . TRP A 1 87 ? 10.526 -6.124 -2.124 1.00 91.62 87 TRP A O 1
ATOM 718 N N . ALA A 1 88 ? 12.367 -7.402 -2.333 1.00 89.75 88 ALA A N 1
ATOM 719 C CA . ALA A 1 88 ? 12.750 -7.358 -0.932 1.00 89.75 88 ALA A CA 1
ATOM 720 C C . ALA A 1 88 ? 14.239 -7.043 -0.778 1.00 89.75 88 ALA A C 1
ATOM 722 O O . ALA A 1 88 ? 15.053 -7.486 -1.595 1.00 89.75 88 ALA A O 1
ATOM 723 N N . HIS A 1 89 ? 14.581 -6.307 0.276 1.00 84.19 89 HIS A N 1
ATOM 724 C CA . HIS A 1 89 ? 15.960 -6.126 0.721 1.00 84.19 89 HIS A CA 1
ATOM 725 C C . HIS A 1 89 ? 16.260 -6.996 1.946 1.00 84.19 89 HIS A C 1
ATOM 727 O O . HIS A 1 89 ? 15.354 -7.431 2.653 1.00 84.19 89 HIS A O 1
ATOM 733 N N . ASP A 1 90 ? 17.548 -7.282 2.139 1.00 80.44 90 ASP A N 1
ATOM 734 C CA . ASP A 1 90 ? 18.064 -8.025 3.290 1.00 80.44 90 ASP A CA 1
ATOM 735 C C . ASP A 1 90 ? 17.876 -7.222 4.586 1.00 80.44 90 ASP A C 1
ATOM 737 O O . ASP A 1 90 ? 17.896 -5.989 4.582 1.00 80.44 90 ASP A O 1
ATOM 741 N N . ASP A 1 91 ? 17.743 -7.933 5.698 1.00 65.50 91 ASP A N 1
ATOM 742 C CA . ASP A 1 91 ? 17.207 -7.457 6.967 1.00 65.50 91 ASP A CA 1
ATOM 743 C C . ASP A 1 91 ? 17.977 -6.282 7.576 1.00 65.50 91 ASP A C 1
ATOM 745 O O . ASP A 1 91 ? 17.414 -5.474 8.311 1.00 65.50 91 ASP A O 1
ATOM 749 N N . ASN A 1 92 ? 19.256 -6.158 7.227 1.00 67.12 92 ASN A N 1
ATOM 750 C CA . ASN A 1 92 ? 20.159 -5.136 7.749 1.00 67.12 92 ASN A CA 1
ATOM 751 C C . ASN A 1 92 ? 20.293 -3.904 6.841 1.00 67.12 92 ASN A C 1
ATOM 753 O O . ASN A 1 92 ? 21.136 -3.042 7.106 1.00 67.12 92 ASN A O 1
ATOM 757 N N . LYS A 1 93 ? 19.554 -3.840 5.725 1.00 68.50 93 LYS A N 1
ATOM 758 C CA . LYS A 1 93 ? 19.761 -2.827 4.687 1.00 68.50 93 LYS A CA 1
ATOM 759 C C . LYS A 1 93 ? 18.455 -2.307 4.115 1.00 68.50 93 LYS A C 1
ATOM 761 O O . LYS A 1 93 ? 17.868 -2.902 3.219 1.00 68.50 93 LYS A O 1
ATOM 766 N N . TYR A 1 94 ? 18.101 -1.109 4.549 1.00 70.31 94 TYR A N 1
ATOM 767 C CA . TYR A 1 94 ? 17.140 -0.263 3.861 1.00 70.31 94 TYR A CA 1
ATOM 768 C C . TYR A 1 94 ? 17.877 0.469 2.747 1.00 70.31 94 TYR A C 1
ATOM 770 O O . TYR A 1 94 ? 18.361 1.584 2.920 1.00 70.31 94 TYR A O 1
ATOM 778 N N . GLU A 1 95 ? 18.040 -0.198 1.613 1.00 68.56 95 GLU A N 1
ATOM 779 C CA . GLU A 1 95 ? 18.680 0.387 0.441 1.00 68.56 95 GLU A CA 1
ATOM 780 C C . GLU A 1 95 ? 17.740 0.305 -0.757 1.00 68.56 95 GLU A C 1
ATOM 782 O O . GLU A 1 95 ? 16.785 -0.466 -0.791 1.00 68.56 95 GLU A O 1
ATOM 787 N N . GLY A 1 96 ? 18.071 1.069 -1.790 1.00 70.25 96 GLY A N 1
ATOM 788 C CA . GLY A 1 96 ? 17.390 0.993 -3.063 1.00 70.25 96 GLY A CA 1
ATOM 789 C C . GLY A 1 96 ? 16.350 2.079 -3.227 1.00 70.25 96 GLY A C 1
ATOM 790 O O . GLY A 1 96 ? 16.404 3.155 -2.648 1.00 70.25 96 GLY A O 1
ATOM 791 N N . SER A 1 97 ? 15.486 1.843 -4.190 1.00 73.50 97 SER A N 1
ATOM 792 C CA . SER A 1 97 ? 14.547 2.828 -4.676 1.00 73.50 97 SER A CA 1
ATOM 793 C C . SER A 1 97 ? 13.295 2.046 -5.024 1.00 73.50 97 SER A C 1
ATOM 795 O O . SER A 1 97 ? 13.415 0.912 -5.506 1.00 73.50 97 SER A O 1
ATOM 797 N N . LEU A 1 98 ? 12.115 2.614 -4.799 1.00 79.44 98 LEU A N 1
ATOM 798 C CA . LEU A 1 98 ? 10.889 1.865 -4.997 1.00 79.44 98 LEU A CA 1
ATOM 799 C C . LEU A 1 98 ? 10.804 1.324 -6.433 1.00 79.44 98 LEU A C 1
ATOM 801 O O . LEU A 1 98 ? 10.940 2.063 -7.413 1.00 79.44 98 LEU A O 1
ATOM 805 N N . ALA A 1 99 ? 10.603 0.014 -6.573 1.00 85.69 99 ALA A N 1
ATOM 806 C CA . ALA A 1 99 ? 10.611 -0.668 -7.862 1.00 85.69 99 ALA A CA 1
ATOM 807 C C . ALA A 1 99 ? 9.298 -0.440 -8.636 1.00 85.69 99 ALA A C 1
ATOM 809 O O . ALA A 1 99 ? 8.598 -1.378 -9.005 1.00 85.69 99 ALA A O 1
ATOM 810 N N . ALA A 1 100 ? 8.962 0.822 -8.923 1.00 87.12 100 ALA A N 1
ATOM 811 C CA . ALA A 1 100 ? 7.707 1.219 -9.567 1.00 87.12 100 ALA A CA 1
ATOM 812 C C . ALA A 1 100 ? 7.463 0.519 -10.922 1.00 87.12 100 ALA A C 1
ATOM 814 O O . ALA A 1 100 ? 6.322 0.300 -11.319 1.00 87.12 100 ALA A O 1
ATOM 815 N N . GLY A 1 101 ? 8.531 0.089 -11.605 1.00 89.31 101 GLY A N 1
ATOM 816 C CA . GLY A 1 101 ? 8.434 -0.690 -12.840 1.00 89.31 101 GLY A CA 1
ATOM 817 C C . GLY A 1 101 ? 7.693 -2.026 -12.682 1.00 89.31 101 GLY A C 1
ATOM 818 O O . GLY A 1 101 ? 7.152 -2.521 -13.667 1.00 89.31 101 GLY A O 1
ATOM 819 N N . CYS A 1 102 ? 7.601 -2.590 -11.471 1.00 91.81 102 CYS A N 1
ATOM 820 C CA . CYS A 1 102 ? 6.822 -3.804 -11.194 1.00 91.81 102 CYS A CA 1
ATOM 821 C C . CYS A 1 102 ? 5.335 -3.637 -11.533 1.00 91.81 102 CYS A C 1
ATOM 823 O O . CYS A 1 102 ? 4.708 -4.575 -12.019 1.00 91.81 102 CYS A O 1
ATOM 825 N N . PHE A 1 103 ? 4.791 -2.436 -11.333 1.00 91.12 103 PHE A N 1
ATOM 826 C CA . PHE A 1 103 ? 3.391 -2.125 -11.614 1.00 91.12 103 PHE A CA 1
ATOM 827 C C . PHE A 1 103 ? 3.124 -1.882 -13.100 1.00 91.12 103 PHE A C 1
ATOM 829 O O . PHE A 1 103 ? 1.981 -1.991 -13.535 1.00 91.12 103 PHE A O 1
ATOM 836 N N . ALA A 1 104 ? 4.157 -1.569 -13.886 1.00 91.44 104 ALA A N 1
ATOM 837 C CA . ALA A 1 104 ? 4.009 -1.294 -15.310 1.00 91.44 104 ALA A CA 1
ATOM 838 C C . ALA A 1 104 ? 3.756 -2.562 -16.144 1.00 91.44 104 ALA A C 1
ATOM 840 O O . ALA A 1 104 ? 3.351 -2.453 -17.296 1.00 91.44 104 ALA A O 1
ATOM 841 N N . ILE A 1 105 ? 4.021 -3.759 -15.607 1.00 91.75 105 ILE A N 1
ATOM 842 C CA . ILE A 1 105 ? 3.894 -5.017 -16.352 1.00 91.75 105 ILE A CA 1
ATOM 843 C C . ILE A 1 105 ? 2.418 -5.456 -16.386 1.00 91.75 105 ILE A C 1
ATOM 845 O O . ILE A 1 105 ? 1.877 -5.818 -15.340 1.00 91.75 105 ILE A O 1
ATOM 849 N N . PRO A 1 106 ? 1.767 -5.538 -17.566 1.00 90.81 106 PRO A N 1
ATOM 850 C CA . PRO A 1 106 ? 0.318 -5.763 -17.644 1.00 90.81 106 PRO A CA 1
ATOM 851 C C . PRO A 1 106 ? -0.174 -7.113 -17.102 1.00 90.81 106 PRO A C 1
ATOM 853 O O . PRO A 1 106 ? -1.353 -7.265 -16.797 1.00 90.81 106 PRO A O 1
ATOM 856 N N . SER A 1 107 ? 0.691 -8.128 -17.025 1.00 92.44 107 SER A N 1
ATOM 857 C CA . SER A 1 107 ? 0.335 -9.455 -16.505 1.00 92.44 107 SER A CA 1
ATOM 858 C C . SER A 1 107 ? 0.440 -9.572 -14.984 1.00 92.44 107 SER A C 1
ATOM 860 O O . SER A 1 107 ? -0.102 -10.534 -14.422 1.00 92.44 107 SER A O 1
ATOM 862 N N . VAL A 1 108 ? 1.140 -8.634 -14.334 1.00 94.81 108 VAL A N 1
ATOM 863 C CA . VAL A 1 108 ? 1.387 -8.640 -12.890 1.00 94.81 108 VAL A CA 1
ATOM 864 C C . VAL A 1 108 ? 0.127 -8.186 -12.168 1.00 94.81 108 VAL A C 1
ATOM 866 O O . VAL A 1 108 ? -0.449 -7.144 -12.465 1.00 94.81 108 VAL A O 1
ATOM 869 N N . ARG A 1 109 ? -0.304 -9.013 -11.219 1.00 95.50 109 ARG A N 1
ATOM 870 C CA . ARG A 1 109 ? -1.506 -8.828 -10.403 1.00 95.50 109 ARG A CA 1
ATOM 871 C C . ARG A 1 109 ? -1.196 -8.639 -8.926 1.00 95.50 109 ARG A C 1
ATOM 873 O O . ARG A 1 109 ? -2.037 -8.087 -8.227 1.00 95.50 109 ARG A O 1
ATOM 880 N N . ALA A 1 110 ? -0.040 -9.109 -8.467 1.00 95.62 110 ALA A N 1
ATOM 881 C CA . ALA A 1 110 ? 0.395 -8.970 -7.087 1.00 95.62 110 ALA A CA 1
ATOM 882 C C . ALA A 1 110 ? 1.824 -8.422 -7.013 1.00 95.62 110 ALA A C 1
ATOM 884 O O . ALA A 1 110 ? 2.730 -8.949 -7.664 1.00 95.62 110 ALA A O 1
ATOM 885 N N . VAL A 1 111 ? 2.026 -7.382 -6.213 1.00 94.62 111 VAL A N 1
ATOM 886 C CA . VAL A 1 111 ? 3.340 -6.795 -5.949 1.00 94.62 111 VAL A CA 1
ATOM 887 C C . VAL A 1 111 ? 3.573 -6.771 -4.445 1.00 94.62 111 VAL A C 1
ATOM 889 O O . VAL A 1 111 ? 2.768 -6.218 -3.703 1.00 94.62 111 VAL A O 1
ATOM 892 N N . TYR A 1 112 ? 4.690 -7.353 -4.021 1.00 94.25 112 TYR A N 1
ATOM 893 C CA . TYR A 1 112 ? 5.139 -7.405 -2.635 1.00 94.25 112 TYR A CA 1
ATOM 894 C C . TYR A 1 112 ? 6.441 -6.612 -2.532 1.00 94.25 112 TYR A C 1
ATOM 896 O O . TYR A 1 112 ? 7.426 -6.961 -3.182 1.00 94.25 112 TYR A O 1
ATOM 904 N N . LEU A 1 113 ? 6.439 -5.526 -1.768 1.00 90.94 113 LEU A N 1
ATOM 905 C CA . LEU A 1 113 ? 7.562 -4.619 -1.547 1.00 90.94 113 LEU A CA 1
ATOM 906 C C . LEU A 1 113 ? 7.949 -4.697 -0.075 1.00 90.94 113 LEU A C 1
ATOM 908 O O . LEU A 1 113 ? 7.175 -4.283 0.784 1.00 90.94 113 LEU A O 1
ATOM 912 N N . HIS A 1 114 ? 9.087 -5.310 0.232 1.00 90.12 114 HIS A N 1
ATOM 913 C CA . HIS A 1 114 ? 9.492 -5.583 1.610 1.00 90.12 114 HIS A CA 1
ATOM 914 C C . HIS A 1 114 ? 10.809 -4.866 1.915 1.00 90.12 114 HIS A C 1
ATOM 916 O O . HIS A 1 114 ? 11.772 -5.000 1.157 1.00 90.12 114 HIS A O 1
ATOM 922 N N . ARG A 1 115 ? 10.873 -4.118 3.022 1.00 84.00 115 ARG A N 1
ATOM 923 C CA . ARG A 1 115 ? 12.103 -3.429 3.466 1.00 84.00 115 ARG A CA 1
ATOM 924 C C . ARG A 1 115 ? 12.686 -2.463 2.433 1.00 84.00 115 ARG A C 1
ATOM 926 O O . ARG A 1 115 ? 13.894 -2.255 2.360 1.00 84.00 115 ARG A O 1
ATOM 933 N N . MET A 1 116 ? 11.826 -1.877 1.601 1.00 83.44 116 MET A N 1
ATOM 934 C CA . MET A 1 116 ? 12.242 -0.851 0.646 1.00 83.44 116 MET A CA 1
ATOM 935 C C . MET A 1 116 ? 12.494 0.454 1.385 1.00 83.44 116 MET A C 1
ATOM 937 O O . MET A 1 116 ? 11.661 0.838 2.199 1.00 83.44 116 MET A O 1
ATOM 941 N N . SER A 1 117 ? 13.557 1.179 1.049 1.00 75.94 117 SER A N 1
ATOM 942 C CA . SER A 1 117 ? 13.641 2.602 1.369 1.00 75.94 117 SER A CA 1
ATOM 943 C C . SER A 1 117 ? 13.540 3.473 0.130 1.00 75.94 117 SER A C 1
ATOM 945 O O . SER A 1 117 ? 13.907 3.097 -0.985 1.00 75.94 117 SER A O 1
ATOM 947 N N . SER A 1 118 ? 13.019 4.669 0.330 1.00 65.50 118 SER A N 1
ATOM 948 C CA . SER A 1 118 ? 13.370 5.819 -0.488 1.00 65.50 118 SER A CA 1
ATOM 949 C C . SER A 1 118 ? 14.799 6.266 -0.164 1.00 65.50 118 SER A C 1
ATOM 951 O O . SER A 1 118 ? 15.210 6.197 0.990 1.00 65.50 118 SER A O 1
ATOM 953 N N . TYR A 1 119 ? 15.536 6.775 -1.145 1.00 61.56 119 TYR A N 1
ATOM 954 C CA . TYR A 1 119 ? 16.927 7.202 -0.967 1.00 61.56 119 TYR A CA 1
ATOM 955 C C . TYR A 1 119 ? 17.105 8.190 0.212 1.00 61.56 119 TYR A C 1
ATOM 957 O O . TYR A 1 119 ? 16.483 9.254 0.220 1.00 61.56 119 TYR A O 1
ATOM 965 N N . ASP A 1 120 ? 17.994 7.856 1.160 1.00 57.34 120 ASP A N 1
ATOM 966 C CA . ASP A 1 120 ? 18.202 8.571 2.440 1.00 57.34 120 ASP A CA 1
ATOM 967 C C . ASP A 1 120 ? 18.667 10.038 2.307 1.00 57.34 120 ASP A C 1
ATOM 969 O O . ASP A 1 120 ? 18.548 10.808 3.252 1.00 57.34 120 ASP A O 1
ATOM 973 N N . ASP A 1 121 ? 19.191 10.454 1.150 1.00 61.38 121 ASP A N 1
ATOM 974 C CA . ASP A 1 121 ? 19.760 11.804 0.952 1.00 61.38 121 ASP A CA 1
ATOM 975 C C . ASP A 1 121 ? 18.962 12.659 -0.050 1.00 61.38 121 ASP A C 1
ATOM 977 O O . ASP A 1 121 ? 19.362 13.758 -0.444 1.00 61.38 121 ASP A O 1
ATOM 981 N N . SER A 1 122 ? 17.819 12.166 -0.533 1.00 57.34 122 SER A N 1
ATOM 982 C CA . SER A 1 122 ? 17.061 12.906 -1.534 1.00 57.34 122 SER A CA 1
ATOM 983 C C . SER A 1 122 ? 15.986 13.766 -0.880 1.00 57.34 122 SER A C 1
ATOM 985 O O . SER A 1 122 ? 14.909 13.286 -0.548 1.00 57.34 122 SER A O 1
ATOM 987 N N . SER A 1 123 ? 16.214 15.080 -0.843 1.00 68.00 123 SER A N 1
ATOM 988 C CA . SER A 1 123 ? 15.172 16.115 -0.650 1.00 68.00 123 SER A CA 1
ATOM 989 C C . SER A 1 123 ? 14.060 16.098 -1.725 1.00 68.00 123 SER A C 1
ATOM 991 O O . SER A 1 123 ? 13.268 17.034 -1.845 1.00 68.00 123 SER A O 1
ATOM 993 N N . THR A 1 124 ? 14.007 15.056 -2.556 1.00 72.00 124 THR A N 1
ATOM 994 C CA . THR A 1 124 ? 13.096 14.900 -3.682 1.00 72.00 124 THR A CA 1
ATOM 995 C C . THR A 1 124 ? 12.284 13.629 -3.520 1.00 72.00 124 THR A C 1
ATOM 997 O O . THR A 1 124 ? 12.857 12.548 -3.415 1.00 72.00 124 THR A O 1
ATOM 1000 N N . ALA A 1 125 ? 10.963 13.771 -3.595 1.00 73.81 125 ALA A N 1
ATOM 1001 C CA . ALA A 1 125 ? 10.038 12.649 -3.615 1.00 73.81 125 ALA A CA 1
ATOM 1002 C C . ALA A 1 125 ? 10.334 11.725 -4.809 1.00 73.81 125 ALA A C 1
ATOM 1004 O O . ALA A 1 125 ? 10.510 12.201 -5.941 1.00 73.81 125 ALA A O 1
ATOM 1005 N N . ASP A 1 126 ? 10.332 10.420 -4.583 1.00 75.25 126 ASP A N 1
ATOM 1006 C CA . ASP A 1 126 ? 10.257 9.375 -5.586 1.00 75.25 126 ASP A CA 1
ATOM 1007 C C . ASP A 1 126 ? 8.891 9.398 -6.286 1.00 75.25 126 ASP A C 1
ATOM 1009 O O . ASP A 1 126 ? 7.926 8.705 -5.961 1.00 75.25 126 ASP A O 1
ATOM 1013 N N . LYS A 1 127 ? 8.822 10.197 -7.346 1.00 80.62 127 LYS A N 1
ATOM 1014 C CA . LYS A 1 127 ? 7.625 10.325 -8.183 1.00 80.62 127 LYS A CA 1
ATOM 1015 C C . LYS A 1 127 ? 7.436 9.157 -9.149 1.00 80.62 127 LYS A C 1
ATOM 1017 O O . LYS A 1 127 ? 6.563 9.224 -10.007 1.00 80.62 127 LYS A O 1
ATOM 1022 N N . ARG A 1 128 ? 8.241 8.092 -9.093 1.00 82.81 128 ARG A N 1
ATOM 1023 C CA . ARG A 1 128 ? 8.168 7.033 -10.115 1.00 82.81 128 ARG A CA 1
ATOM 1024 C C . ARG A 1 128 ? 6.868 6.245 -10.033 1.00 82.81 128 ARG A C 1
ATOM 1026 O O . ARG A 1 128 ? 6.365 5.840 -11.076 1.00 82.81 128 ARG A O 1
ATOM 1033 N N . LEU A 1 129 ? 6.279 6.093 -8.847 1.00 79.00 129 LEU A N 1
ATOM 1034 C CA . LEU A 1 129 ? 4.941 5.512 -8.726 1.00 79.00 129 LEU A CA 1
ATOM 1035 C C . LEU A 1 129 ? 3.859 6.354 -9.407 1.00 79.00 129 LEU A C 1
ATOM 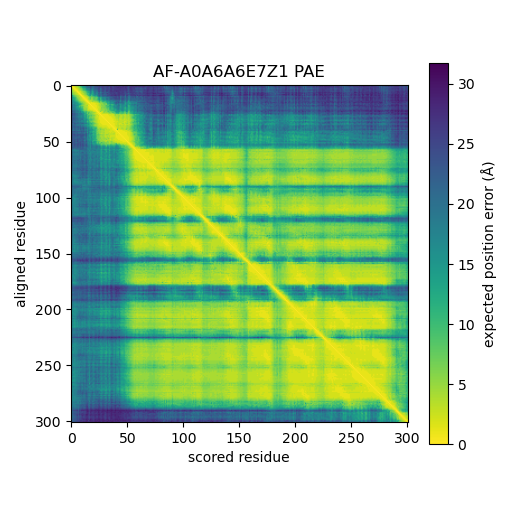1037 O O . LEU A 1 129 ? 3.001 5.804 -10.089 1.00 79.00 129 LEU A O 1
ATOM 1041 N N . SER A 1 130 ? 3.913 7.683 -9.292 1.00 78.75 130 SER A N 1
ATOM 1042 C CA . SER A 1 130 ? 2.922 8.553 -9.939 1.00 78.75 130 SER A CA 1
ATOM 1043 C C . SER A 1 130 ? 3.077 8.619 -11.464 1.00 78.75 130 SER A C 1
ATOM 1045 O O . SER A 1 130 ? 2.215 9.163 -12.150 1.00 78.75 130 SER A O 1
ATOM 1047 N N . MET A 1 131 ? 4.141 8.026 -12.022 1.00 83.94 131 MET A N 1
ATOM 1048 C CA . MET A 1 131 ? 4.321 7.848 -13.467 1.00 83.94 131 MET A CA 1
ATOM 1049 C C . MET A 1 131 ? 3.604 6.610 -14.030 1.00 83.94 131 MET A C 1
ATOM 1051 O O . MET A 1 131 ? 3.699 6.365 -15.236 1.00 83.94 131 MET A O 1
ATOM 1055 N N . ILE A 1 132 ? 2.948 5.796 -13.197 1.00 82.62 132 ILE A N 1
ATOM 1056 C CA . ILE A 1 132 ? 2.148 4.660 -13.668 1.00 82.62 132 ILE A CA 1
ATOM 1057 C C . ILE A 1 132 ? 0.852 5.213 -14.267 1.00 82.62 132 ILE A C 1
ATOM 1059 O O . ILE A 1 132 ? 0.055 5.852 -13.583 1.00 82.62 132 ILE A O 1
ATOM 1063 N N . GLU A 1 133 ? 0.640 4.988 -15.564 1.00 82.56 133 GLU A N 1
ATOM 1064 C CA . GLU A 1 133 ? -0.564 5.466 -16.243 1.00 82.56 133 GLU A CA 1
ATOM 1065 C C . GLU A 1 133 ? -1.804 4.723 -15.726 1.00 82.56 133 GLU A C 1
ATOM 1067 O O . GLU A 1 133 ? -1.788 3.500 -15.550 1.00 82.56 133 GLU A O 1
ATOM 1072 N N . HIS A 1 134 ? -2.903 5.450 -15.516 1.00 80.12 134 HIS A N 1
ATOM 1073 C CA . HIS A 1 134 ? -4.173 4.859 -15.099 1.00 80.12 134 HIS A CA 1
ATOM 1074 C C . HIS A 1 134 ? -4.610 3.753 -16.074 1.00 80.12 134 HIS A C 1
ATOM 1076 O O . HIS A 1 134 ? -4.653 3.965 -17.287 1.00 80.12 134 HIS A O 1
ATOM 1082 N N . GLY A 1 135 ? -4.946 2.576 -15.543 1.00 80.50 135 GLY A N 1
ATOM 1083 C CA . GLY A 1 135 ? -5.357 1.410 -16.334 1.00 80.50 135 GLY A CA 1
ATOM 1084 C C . GLY A 1 135 ? -4.226 0.682 -17.078 1.00 80.50 135 GLY A C 1
ATOM 1085 O O . GLY A 1 135 ? -4.503 -0.282 -17.788 1.00 80.50 135 GLY A O 1
ATOM 1086 N N . SER A 1 136 ? -2.962 1.101 -16.926 1.00 81.81 136 SER A N 1
ATOM 1087 C CA . SER A 1 136 ? -1.809 0.371 -17.486 1.00 81.81 136 SER A CA 1
ATOM 1088 C C . SER A 1 136 ? -1.379 -0.834 -16.641 1.00 81.81 136 SER A C 1
ATOM 1090 O O . SER A 1 136 ? -0.741 -1.755 -17.149 1.00 81.81 136 SER A O 1
ATOM 1092 N N . SER A 1 137 ? -1.760 -0.850 -15.363 1.00 84.00 137 SER A N 1
ATOM 1093 C CA . SER A 1 137 ? -1.458 -1.937 -14.438 1.00 84.00 137 SER A CA 1
ATOM 1094 C C . SER A 1 137 ? -2.681 -2.802 -14.188 1.00 84.00 137 SER A C 1
ATOM 1096 O O . SER A 1 137 ? -3.775 -2.282 -13.982 1.00 84.00 137 SER A O 1
ATOM 1098 N N . ALA A 1 138 ? -2.472 -4.115 -14.118 1.00 90.19 138 ALA A N 1
ATOM 1099 C CA . ALA A 1 138 ? -3.471 -5.073 -13.653 1.00 90.19 138 ALA A CA 1
ATOM 1100 C C . ALA A 1 138 ? -3.275 -5.447 -12.170 1.00 90.19 138 ALA A C 1
ATOM 1102 O O . ALA A 1 138 ? -3.805 -6.470 -11.723 1.00 90.19 138 ALA A O 1
ATOM 1103 N N . CYS A 1 139 ? -2.482 -4.665 -11.425 1.00 92.81 139 CYS A N 1
ATOM 1104 C CA . CYS A 1 139 ? -2.186 -4.935 -10.025 1.00 92.81 139 CYS A CA 1
ATOM 1105 C C . CYS A 1 139 ? -3.461 -4.834 -9.177 1.00 92.81 139 CYS A C 1
ATOM 1107 O O . CYS A 1 139 ? -4.043 -3.762 -9.028 1.00 92.81 139 CYS A O 1
ATOM 1109 N N . ALA A 1 140 ? -3.879 -5.968 -8.621 1.00 94.44 140 ALA A N 1
ATOM 1110 C CA . ALA A 1 140 ? -5.031 -6.089 -7.736 1.00 94.44 140 ALA A CA 1
ATOM 1111 C C . ALA A 1 140 ? -4.616 -6.297 -6.270 1.00 94.44 140 ALA A C 1
ATOM 1113 O O . ALA A 1 140 ? -5.450 -6.156 -5.377 1.00 94.44 140 ALA A O 1
ATOM 1114 N N . HIS A 1 141 ? -3.350 -6.633 -6.018 1.00 95.75 141 HIS A N 1
ATOM 1115 C CA . HIS A 1 141 ? -2.799 -6.867 -4.690 1.00 95.75 141 HIS A CA 1
ATOM 1116 C C . HIS A 1 141 ? -1.472 -6.126 -4.528 1.00 95.75 141 HIS A C 1
ATOM 1118 O O . HIS A 1 141 ? -0.524 -6.394 -5.266 1.00 95.75 141 HIS A O 1
ATOM 1124 N N . THR A 1 142 ? -1.391 -5.243 -3.538 1.00 93.75 142 THR A N 1
ATOM 1125 C CA . THR A 1 142 ? -0.144 -4.552 -3.194 1.00 93.75 142 THR A CA 1
ATOM 1126 C C . THR A 1 142 ? 0.146 -4.729 -1.715 1.00 93.75 142 THR A C 1
ATOM 1128 O O . THR A 1 142 ? -0.685 -4.371 -0.880 1.00 93.75 142 THR A O 1
ATOM 1131 N N . GLU A 1 143 ? 1.337 -5.229 -1.410 1.00 93.88 143 GLU A N 1
ATOM 1132 C CA . GLU A 1 143 ? 1.873 -5.344 -0.059 1.00 93.88 143 GLU A CA 1
ATOM 1133 C C . GLU A 1 143 ? 3.140 -4.503 0.067 1.00 93.88 143 GLU A C 1
ATOM 1135 O O . GLU A 1 143 ? 4.069 -4.637 -0.723 1.00 93.88 143 GLU A O 1
ATOM 1140 N N . MET A 1 144 ? 3.152 -3.606 1.045 1.00 90.88 144 MET A N 1
ATOM 1141 C CA . MET A 1 144 ? 4.287 -2.781 1.434 1.00 90.88 144 MET A CA 1
ATOM 1142 C C . MET A 1 144 ? 4.586 -3.093 2.896 1.00 90.88 144 MET A C 1
ATOM 1144 O O . MET A 1 144 ? 3.952 -2.541 3.796 1.00 90.88 144 MET A O 1
ATOM 1148 N N . HIS A 1 145 ? 5.503 -4.031 3.114 1.00 88.50 145 HIS A N 1
ATOM 1149 C CA . HIS A 1 145 ? 5.886 -4.501 4.439 1.00 88.50 145 HIS A CA 1
ATOM 1150 C C . HIS A 1 145 ? 7.214 -3.867 4.848 1.00 88.50 145 HIS A C 1
ATOM 1152 O O . HIS A 1 145 ? 8.205 -3.992 4.127 1.00 88.50 145 HIS A O 1
ATOM 1158 N N . ASP A 1 146 ? 7.240 -3.176 5.987 1.00 84.50 146 ASP A N 1
ATOM 1159 C CA . ASP A 1 146 ? 8.465 -2.568 6.524 1.00 84.50 146 ASP A CA 1
ATOM 1160 C C . ASP A 1 146 ? 9.157 -1.622 5.518 1.00 84.50 146 ASP A C 1
ATOM 1162 O O . ASP A 1 146 ? 10.374 -1.560 5.393 1.00 84.50 146 ASP A O 1
ATOM 1166 N N . CYS A 1 147 ? 8.375 -0.908 4.707 1.00 83.56 147 CYS A N 1
ATOM 1167 C CA . CYS A 1 147 ? 8.926 0.057 3.761 1.00 83.56 147 CYS A CA 1
ATOM 1168 C C . CYS A 1 147 ? 9.154 1.410 4.452 1.00 83.56 147 CYS A C 1
ATOM 1170 O O . CYS A 1 147 ? 8.232 1.968 5.045 1.00 83.56 147 CYS A O 1
ATOM 1172 N N . ARG A 1 148 ? 10.360 1.969 4.321 1.00 79.06 148 ARG A N 1
ATOM 1173 C CA . ARG A 1 148 ? 10.717 3.318 4.773 1.00 79.06 148 ARG A CA 1
ATOM 1174 C C . ARG A 1 148 ? 10.517 4.311 3.635 1.00 79.06 148 ARG A C 1
ATOM 1176 O O . ARG A 1 148 ? 11.121 4.195 2.574 1.00 79.06 148 ARG A O 1
ATOM 1183 N N . LEU A 1 149 ? 9.667 5.299 3.853 1.00 75.56 149 LEU A N 1
ATOM 1184 C CA . LEU A 1 149 ? 9.422 6.368 2.890 1.00 75.56 149 LEU A CA 1
ATOM 1185 C C . LEU A 1 149 ? 10.023 7.652 3.451 1.00 75.56 149 LEU A C 1
ATOM 1187 O O . LEU A 1 149 ? 9.907 7.907 4.650 1.00 75.56 149 LEU A O 1
ATOM 1191 N N . ASN A 1 150 ? 10.700 8.429 2.614 1.00 70.19 150 ASN A N 1
ATOM 1192 C CA . ASN A 1 150 ? 11.371 9.643 3.049 1.00 70.19 150 ASN A CA 1
ATOM 1193 C C . ASN A 1 150 ? 10.327 10.734 3.272 1.00 70.19 150 ASN A C 1
ATOM 1195 O O . ASN A 1 150 ? 9.188 10.661 2.804 1.00 70.19 150 ASN A O 1
ATOM 1199 N N . GLU A 1 151 ? 10.742 11.786 3.970 1.00 68.25 151 GLU A N 1
ATOM 1200 C CA . GLU A 1 151 ? 9.898 12.955 4.211 1.00 68.25 151 GLU A CA 1
ATOM 1201 C C . GLU A 1 151 ? 9.355 13.543 2.900 1.00 68.25 151 GLU A C 1
ATOM 1203 O O . GLU A 1 151 ? 8.215 13.984 2.838 1.00 68.25 151 GLU A O 1
ATOM 1208 N N . ALA A 1 152 ? 10.126 13.497 1.810 1.00 68.81 152 ALA A N 1
ATOM 1209 C CA . ALA A 1 152 ? 9.669 14.025 0.533 1.00 68.81 152 ALA A CA 1
ATOM 1210 C C . ALA A 1 152 ? 8.540 13.178 -0.100 1.00 68.81 152 ALA A C 1
ATOM 1212 O O . ALA A 1 152 ? 7.650 13.743 -0.737 1.00 68.81 152 ALA A O 1
ATOM 1213 N N . ASP A 1 153 ? 8.538 11.859 0.102 1.00 64.12 153 ASP A N 1
ATOM 1214 C CA . ASP A 1 153 ? 7.524 10.899 -0.361 1.00 64.12 153 ASP A CA 1
ATOM 1215 C C . ASP A 1 153 ? 6.224 10.984 0.438 1.00 64.12 153 ASP A C 1
ATOM 1217 O O . ASP A 1 153 ? 5.140 10.737 -0.098 1.00 64.12 153 ASP A O 1
ATOM 1221 N N . ILE A 1 154 ? 6.338 11.369 1.709 1.00 62.47 154 ILE A N 1
ATOM 1222 C CA . ILE A 1 154 ? 5.219 11.659 2.616 1.00 62.47 154 ILE A CA 1
ATOM 1223 C C . ILE A 1 154 ? 4.880 13.170 2.599 1.00 62.47 154 ILE A C 1
ATOM 1225 O O . ILE A 1 154 ? 4.016 13.651 3.330 1.00 62.47 154 ILE A O 1
ATOM 1229 N N . GLY A 1 155 ? 5.565 13.952 1.757 1.00 55.09 155 GLY A N 1
ATOM 1230 C CA . GLY A 1 155 ? 5.508 15.410 1.755 1.00 55.09 155 GLY A CA 1
ATOM 1231 C C . GLY A 1 155 ? 5.758 16.045 3.135 1.00 55.09 155 GLY A C 1
ATOM 1232 O O . GLY A 1 155 ? 5.861 15.397 4.169 1.00 55.09 155 GLY A O 1
ATOM 1233 N N . ASN A 1 156 ? 5.745 17.377 3.196 1.00 49.97 156 ASN A N 1
ATOM 1234 C CA . ASN A 1 156 ? 5.751 18.063 4.496 1.00 49.97 156 ASN A CA 1
ATOM 1235 C C . ASN A 1 156 ? 4.434 17.862 5.281 1.00 49.97 156 ASN A C 1
ATOM 1237 O O . ASN A 1 156 ? 4.312 18.404 6.378 1.00 49.97 156 ASN A O 1
ATOM 1241 N N . THR A 1 157 ? 3.426 17.173 4.715 1.00 50.94 157 THR A N 1
ATOM 1242 C CA . THR A 1 157 ? 2.063 17.135 5.269 1.00 50.94 157 THR A CA 1
ATOM 1243 C C . THR A 1 157 ? 1.150 15.971 4.835 1.00 50.94 157 THR A C 1
ATOM 1245 O O . THR A 1 157 ? 0.075 15.899 5.419 1.00 50.94 157 THR A O 1
ATOM 1248 N N . ASP A 1 158 ? 1.445 15.098 3.851 1.00 57.53 158 ASP A N 1
ATOM 1249 C CA . ASP A 1 158 ? 0.487 14.036 3.451 1.00 57.53 158 ASP A CA 1
ATOM 1250 C C . ASP A 1 158 ? 1.078 12.793 2.749 1.00 57.53 158 ASP A C 1
ATOM 1252 O O . ASP A 1 158 ? 2.020 12.845 1.973 1.00 57.53 158 ASP A O 1
ATOM 1256 N N . PHE A 1 159 ? 0.446 11.629 2.916 1.00 71.12 159 PHE A N 1
ATOM 1257 C CA . PHE A 1 159 ? 0.806 10.404 2.180 1.00 71.12 159 PHE A CA 1
ATOM 1258 C C . PHE A 1 159 ? 0.468 10.449 0.663 1.00 71.12 159 PHE A C 1
ATOM 1260 O O . PHE A 1 159 ? 0.082 9.432 0.074 1.00 71.12 159 PHE A O 1
ATOM 1267 N N . GLY A 1 160 ? 0.557 11.615 0.019 1.00 72.69 160 GLY A N 1
ATOM 1268 C CA . GLY A 1 160 ? 0.067 11.916 -1.321 1.00 72.69 160 GLY A CA 1
ATOM 1269 C C . GLY A 1 160 ? 0.700 11.081 -2.423 1.00 72.69 160 GLY A C 1
ATOM 1270 O O . GLY A 1 160 ? -0.024 10.594 -3.282 1.00 72.69 160 GLY A O 1
ATOM 1271 N N . VAL A 1 161 ? 2.011 10.812 -2.387 1.00 73.19 161 VAL A N 1
ATOM 1272 C CA . VAL A 1 161 ? 2.671 10.025 -3.452 1.00 73.19 161 VAL A CA 1
ATOM 1273 C C . VAL A 1 161 ? 2.135 8.595 -3.501 1.00 73.19 161 VAL A C 1
ATOM 1275 O O . VAL A 1 161 ? 1.765 8.104 -4.571 1.00 73.19 161 VAL A O 1
ATOM 1278 N N . ILE A 1 162 ? 2.045 7.935 -2.341 1.00 77.88 162 ILE A N 1
ATOM 1279 C CA . ILE A 1 162 ? 1.445 6.599 -2.235 1.00 77.88 162 ILE A CA 1
ATOM 1280 C C . ILE A 1 162 ? -0.018 6.678 -2.664 1.00 77.88 162 ILE A C 1
ATOM 1282 O O . ILE A 1 162 ? -0.498 5.840 -3.426 1.00 77.88 162 ILE A O 1
ATOM 1286 N N . ARG A 1 163 ? -0.744 7.695 -2.192 1.00 83.81 163 ARG A N 1
ATOM 1287 C CA . ARG A 1 163 ? -2.173 7.822 -2.457 1.00 83.81 163 ARG A CA 1
ATOM 1288 C C . ARG A 1 163 ? -2.480 8.027 -3.935 1.00 83.81 163 ARG A C 1
ATOM 1290 O O . ARG A 1 163 ? -3.423 7.400 -4.420 1.00 83.81 163 ARG A O 1
ATOM 1297 N N . ASP A 1 164 ? -1.710 8.858 -4.625 1.00 82.69 164 ASP A N 1
ATOM 1298 C CA . ASP A 1 164 ? -1.816 9.126 -6.059 1.00 82.69 164 ASP A CA 1
ATOM 1299 C C . ASP A 1 164 ? -1.547 7.853 -6.862 1.00 82.69 164 ASP A C 1
ATOM 1301 O O . ASP A 1 164 ? -2.296 7.523 -7.785 1.00 82.69 164 ASP A O 1
ATOM 1305 N N . ALA A 1 165 ? -0.535 7.084 -6.455 1.00 80.81 165 ALA A N 1
ATOM 1306 C CA . ALA A 1 165 ? -0.243 5.785 -7.044 1.00 80.81 165 ALA A CA 1
ATOM 1307 C C . ALA A 1 165 ? -1.415 4.812 -6.872 1.00 80.81 165 ALA A C 1
ATOM 1309 O O . ALA A 1 165 ? -1.891 4.220 -7.837 1.00 80.81 165 ALA A O 1
ATOM 1310 N N . LEU A 1 166 ? -1.950 4.695 -5.654 1.00 87.81 166 LEU A N 1
ATOM 1311 C CA . LEU A 1 166 ? -3.112 3.849 -5.378 1.00 87.81 166 LEU A CA 1
ATOM 1312 C C . LEU A 1 166 ? -4.357 4.331 -6.123 1.00 87.81 166 LEU A C 1
ATOM 1314 O O . LEU A 1 166 ? -5.160 3.513 -6.567 1.00 87.81 166 LEU A O 1
ATOM 1318 N N . GLN A 1 167 ? -4.518 5.644 -6.305 1.00 89.06 167 GLN A N 1
ATOM 1319 C CA . GLN A 1 167 ? -5.631 6.211 -7.059 1.00 89.06 167 GLN A CA 1
ATOM 1320 C C . GLN A 1 167 ? -5.605 5.759 -8.525 1.00 89.06 167 GLN A C 1
ATOM 1322 O O . GLN A 1 167 ? -6.671 5.531 -9.098 1.00 89.06 167 GLN A O 1
ATOM 1327 N N . ALA A 1 168 ? -4.428 5.543 -9.119 1.00 85.94 168 ALA A N 1
ATOM 1328 C CA . ALA A 1 168 ? -4.310 4.972 -10.463 1.00 85.94 168 ALA A CA 1
ATOM 1329 C C . ALA A 1 168 ? -4.863 3.533 -10.565 1.00 85.94 168 ALA A C 1
ATOM 1331 O O . ALA A 1 168 ? -5.154 3.070 -11.669 1.00 85.94 168 ALA A O 1
ATOM 1332 N N . HIS A 1 169 ? -5.045 2.855 -9.425 1.00 87.12 169 HIS A N 1
ATOM 1333 C CA . HIS A 1 169 ? -5.526 1.476 -9.309 1.00 87.12 169 HIS A CA 1
ATOM 1334 C C . HIS A 1 169 ? -6.887 1.355 -8.606 1.00 87.12 169 HIS A C 1
ATOM 1336 O O . HIS A 1 169 ? -7.322 0.245 -8.309 1.00 87.12 169 HIS A O 1
ATOM 1342 N N . HIS A 1 170 ? -7.586 2.460 -8.328 1.00 92.88 170 HIS A N 1
ATOM 1343 C CA . HIS A 1 170 ? -8.798 2.437 -7.494 1.00 92.88 170 HIS A CA 1
ATOM 1344 C C . HIS A 1 170 ? -9.940 1.561 -8.047 1.00 92.88 170 HIS A C 1
ATOM 1346 O O . HIS A 1 170 ? -10.753 1.042 -7.278 1.00 92.88 170 HIS A O 1
ATOM 1352 N N . GLU A 1 171 ? -9.999 1.363 -9.367 1.00 93.19 171 GLU A N 1
ATOM 1353 C CA . GLU A 1 171 ? -10.998 0.504 -10.011 1.00 93.19 171 GLU A CA 1
ATOM 1354 C C . GLU A 1 171 ? -10.665 -0.990 -9.917 1.00 93.19 171 GLU A C 1
ATOM 1356 O O . GLU A 1 171 ? -11.566 -1.810 -10.092 1.00 93.19 171 GLU A O 1
ATOM 1361 N N . ASP A 1 172 ? -9.411 -1.358 -9.639 1.00 92.81 172 ASP A N 1
ATOM 1362 C CA . ASP A 1 172 ? -8.906 -2.734 -9.751 1.00 92.81 172 ASP A CA 1
ATOM 1363 C C . ASP A 1 172 ? -8.310 -3.299 -8.461 1.00 92.81 172 ASP A C 1
ATOM 1365 O O . ASP A 1 172 ? -8.305 -4.517 -8.291 1.00 92.81 172 ASP A O 1
ATOM 1369 N N . LEU A 1 173 ? -7.867 -2.448 -7.534 1.00 95.56 173 LEU A N 1
ATOM 1370 C CA . LEU A 1 173 ? -7.258 -2.868 -6.276 1.00 95.56 173 LEU A CA 1
ATOM 1371 C C . LEU A 1 173 ? -8.270 -3.631 -5.404 1.00 95.56 173 LEU A C 1
ATOM 1373 O O . LEU A 1 173 ? -9.305 -3.094 -5.003 1.00 95.56 173 LEU A O 1
ATOM 1377 N N . GLU A 1 174 ? -7.958 -4.889 -5.100 1.00 97.50 174 GLU A N 1
ATOM 1378 C CA . GLU A 1 174 ? -8.770 -5.786 -4.273 1.00 97.50 174 GLU A CA 1
ATOM 1379 C C . GLU A 1 174 ? -8.187 -5.952 -2.869 1.00 97.50 174 GLU A C 1
ATOM 1381 O O . GLU A 1 174 ? -8.941 -6.024 -1.895 1.00 97.50 174 GLU A O 1
ATOM 1386 N N . ASP A 1 175 ? -6.860 -5.969 -2.760 1.00 97.31 175 ASP A N 1
ATOM 1387 C CA . ASP A 1 175 ? -6.137 -6.221 -1.522 1.00 97.31 175 ASP A CA 1
ATOM 1388 C C . ASP A 1 175 ? -5.012 -5.183 -1.355 1.00 97.31 175 ASP A C 1
ATOM 1390 O O . ASP A 1 175 ? -4.197 -4.984 -2.257 1.00 97.31 175 ASP A O 1
ATOM 1394 N N . PHE A 1 176 ? -4.959 -4.519 -0.199 1.00 95.69 176 PHE A N 1
ATOM 1395 C CA . PHE A 1 176 ? -3.916 -3.535 0.102 1.00 95.69 176 PHE A CA 1
ATOM 1396 C C . PHE A 1 176 ? -3.360 -3.714 1.504 1.00 95.69 176 PHE A C 1
ATOM 1398 O O . PHE A 1 176 ? -4.114 -3.700 2.482 1.00 95.69 176 PHE A O 1
ATOM 1405 N N . TRP A 1 177 ? -2.051 -3.913 1.585 1.00 94.94 177 TRP A N 1
ATOM 1406 C CA . TRP A 1 177 ? -1.310 -4.106 2.819 1.00 94.94 177 TRP A CA 1
ATOM 1407 C C . TRP A 1 177 ? -0.241 -3.022 2.917 1.00 94.94 177 TRP A C 1
ATOM 1409 O O . TRP A 1 177 ? 0.646 -2.940 2.072 1.00 94.94 177 TRP A O 1
ATOM 1419 N N . LEU A 1 178 ? -0.345 -2.187 3.942 1.00 90.50 178 LEU A N 1
ATOM 1420 C CA . LEU A 1 178 ? 0.626 -1.149 4.260 1.00 90.50 178 LEU A CA 1
ATOM 1421 C C . LEU A 1 178 ? 0.938 -1.238 5.744 1.00 90.50 178 LEU A C 1
ATOM 1423 O O . LEU A 1 178 ? 0.199 -0.719 6.582 1.00 90.50 178 LEU A O 1
ATOM 1427 N N . ASP A 1 179 ? 2.008 -1.957 6.052 1.00 84.12 179 ASP A N 1
ATOM 1428 C CA . ASP A 1 179 ? 2.414 -2.219 7.423 1.00 84.12 179 ASP A CA 1
ATOM 1429 C C . ASP A 1 179 ? 3.758 -1.564 7.726 1.00 84.12 179 ASP A C 1
ATOM 1431 O O . ASP A 1 179 ? 4.658 -1.511 6.883 1.00 84.12 179 ASP A O 1
ATOM 1435 N N . TYR A 1 180 ? 3.867 -1.068 8.950 1.00 73.88 180 TYR A N 1
ATOM 1436 C CA . TYR A 1 180 ? 5.075 -0.468 9.469 1.00 73.88 180 TYR A CA 1
ATOM 1437 C C . TYR A 1 180 ? 6.005 -1.561 10.019 1.00 73.88 180 TYR A C 1
ATOM 1439 O O . TYR A 1 180 ? 5.540 -2.531 10.617 1.00 73.88 180 TYR A O 1
ATOM 1447 N N . GLY A 1 181 ? 7.319 -1.426 9.846 1.00 52.47 181 GLY A N 1
ATOM 1448 C CA . GLY A 1 181 ? 8.275 -2.228 10.609 1.00 52.47 181 GLY A CA 1
ATOM 1449 C C . GLY A 1 181 ? 8.741 -1.453 11.827 1.00 52.47 181 GLY A C 1
ATOM 1450 O O . GLY A 1 181 ? 9.178 -0.311 11.713 1.00 52.47 181 GLY A O 1
ATOM 1451 N N . LEU A 1 182 ? 8.624 -2.087 12.992 1.00 43.59 182 LEU A N 1
ATOM 1452 C CA . LEU A 1 182 ? 8.819 -1.575 14.359 1.00 43.59 182 LEU A CA 1
ATOM 1453 C C . LEU A 1 182 ? 10.098 -0.746 14.640 1.00 43.59 182 LEU A C 1
ATOM 1455 O O . LEU A 1 182 ? 10.261 -0.269 15.756 1.00 43.59 182 LEU A O 1
ATOM 1459 N N . GLU A 1 183 ? 10.996 -0.553 13.673 1.00 49.44 183 GLU A N 1
ATOM 1460 C CA . GLU A 1 183 ? 12.304 0.098 13.839 1.00 49.44 183 GLU A CA 1
ATOM 1461 C C . GLU A 1 183 ? 12.561 1.259 12.853 1.00 49.44 183 GLU A C 1
ATOM 1463 O O . GLU A 1 183 ? 13.667 1.795 12.788 1.00 49.44 183 GLU A O 1
ATOM 1468 N N . GLY A 1 184 ? 11.575 1.648 12.035 1.00 46.75 184 GLY A N 1
ATOM 1469 C CA . GLY A 1 184 ? 11.760 2.641 10.965 1.00 46.75 184 GLY A CA 1
ATOM 1470 C C . GLY A 1 184 ? 11.505 4.104 11.331 1.00 46.75 184 GLY A C 1
ATOM 1471 O O . GLY A 1 184 ? 12.009 4.986 10.631 1.00 46.75 184 GLY A O 1
ATOM 1472 N N . ILE A 1 185 ? 10.757 4.371 12.409 1.00 51.59 185 ILE A N 1
ATOM 1473 C CA . ILE A 1 185 ? 10.317 5.727 12.755 1.00 51.59 185 ILE A CA 1
ATOM 1474 C C . ILE A 1 185 ? 11.157 6.415 13.847 1.00 51.59 185 ILE A C 1
ATOM 1476 O O . ILE A 1 185 ? 10.635 7.203 14.634 1.00 51.59 185 ILE A O 1
ATOM 1480 N N . GLU A 1 186 ? 12.464 6.203 13.930 1.00 51.62 186 GLU A N 1
ATOM 1481 C CA . GLU A 1 186 ? 13.250 7.045 14.856 1.00 51.62 186 GLU A CA 1
ATOM 1482 C C . GLU A 1 186 ? 13.206 8.547 14.463 1.00 51.62 186 GLU A C 1
ATOM 1484 O O . GLU A 1 186 ? 13.566 9.412 15.253 1.00 51.62 186 GLU A O 1
ATOM 1489 N N . TRP A 1 187 ? 12.684 8.878 13.272 1.00 51.28 187 TRP A N 1
ATOM 1490 C CA . TRP A 1 187 ? 12.585 10.241 12.741 1.00 51.28 187 TRP A CA 1
ATOM 1491 C C . TRP A 1 187 ? 11.286 11.003 13.068 1.00 51.28 187 TRP A C 1
ATOM 1493 O O . TRP A 1 187 ? 11.278 12.225 12.935 1.00 51.28 187 TRP A O 1
ATOM 1503 N N . LEU A 1 188 ? 10.183 10.356 13.485 1.00 52.59 188 LEU A N 1
ATOM 1504 C CA . LEU A 1 188 ? 8.930 11.097 13.769 1.00 52.59 188 LEU A CA 1
ATOM 1505 C C . LEU A 1 188 ? 8.899 11.748 15.147 1.00 52.59 188 LEU A C 1
ATOM 1507 O O . LEU A 1 188 ? 7.987 12.531 15.399 1.00 52.59 188 LEU A O 1
ATOM 1511 N N . GLU A 1 189 ? 9.901 11.523 16.004 1.00 57.38 189 GLU A N 1
ATOM 1512 C CA . GLU A 1 189 ? 10.037 12.341 17.216 1.00 57.38 189 GLU A CA 1
ATOM 1513 C C . GLU A 1 189 ? 10.171 13.841 16.879 1.00 57.38 189 GLU A C 1
ATOM 1515 O O . GLU A 1 189 ? 9.848 14.680 17.719 1.00 57.38 189 GLU A O 1
ATOM 1520 N N . GLU A 1 190 ? 10.586 14.190 15.650 1.00 58.84 190 GLU A N 1
ATOM 1521 C CA . GLU A 1 190 ? 10.735 15.581 15.200 1.00 58.84 190 GLU A CA 1
ATOM 1522 C C . GLU A 1 190 ? 9.685 16.045 14.167 1.00 58.84 190 GLU A C 1
ATOM 1524 O O . GLU A 1 190 ? 9.560 17.249 13.926 1.00 58.84 190 GLU A O 1
ATOM 1529 N N . VAL A 1 191 ? 8.894 15.144 13.565 1.00 60.59 191 VAL A N 1
ATOM 1530 C CA . VAL A 1 191 ? 7.907 15.505 12.525 1.00 60.59 191 VAL A CA 1
ATOM 1531 C C . VAL A 1 191 ? 6.496 15.512 13.115 1.00 60.59 191 VAL A C 1
ATOM 1533 O O . VAL A 1 191 ? 5.697 14.595 12.940 1.00 60.59 191 VAL A O 1
ATOM 1536 N N . ASP A 1 192 ? 6.168 16.604 13.802 1.00 60.34 192 ASP A N 1
ATOM 1537 C CA . ASP A 1 192 ? 4.919 16.764 14.560 1.00 60.34 192 ASP A CA 1
ATOM 1538 C C . ASP A 1 192 ? 3.615 16.753 13.720 1.00 60.34 192 ASP A C 1
ATOM 1540 O O . ASP A 1 192 ? 2.527 16.730 14.291 1.00 60.34 192 ASP A O 1
ATOM 1544 N N . ASN A 1 193 ? 3.672 16.771 12.379 1.00 66.06 193 ASN A N 1
ATOM 1545 C CA . ASN A 1 193 ? 2.515 17.123 11.535 1.00 66.06 193 ASN A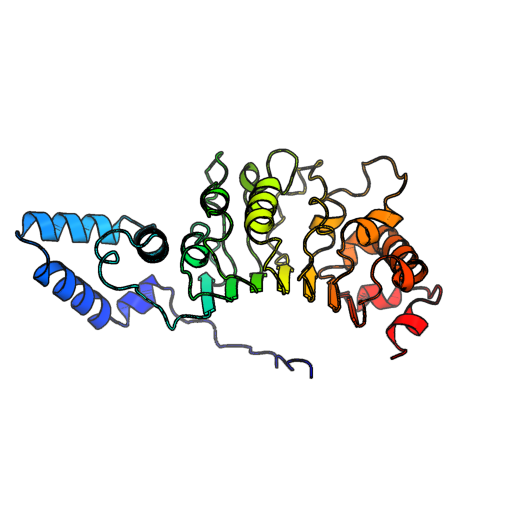 CA 1
ATOM 1546 C C . ASN A 1 193 ? 2.243 16.194 10.336 1.00 66.06 193 ASN A C 1
ATOM 1548 O O . ASN A 1 193 ? 1.830 16.667 9.274 1.00 66.06 193 ASN A O 1
ATOM 1552 N N . ILE A 1 194 ? 2.416 14.876 10.471 1.00 73.44 194 ILE A N 1
ATOM 1553 C CA . ILE A 1 194 ? 1.946 13.962 9.414 1.00 73.44 194 ILE A CA 1
ATOM 1554 C C . ILE A 1 194 ? 0.420 13.863 9.454 1.00 73.44 194 ILE A C 1
ATOM 1556 O O . ILE A 1 194 ? -0.152 13.334 10.413 1.00 73.44 194 ILE A O 1
ATOM 1560 N N . ALA A 1 195 ? -0.242 14.358 8.404 1.00 81.88 195 ALA A N 1
ATOM 1561 C CA . ALA A 1 195 ? -1.685 14.243 8.265 1.00 81.88 195 ALA A CA 1
ATOM 1562 C C . ALA A 1 195 ? -2.108 12.811 7.879 1.00 81.88 195 ALA A C 1
ATOM 1564 O O . ALA A 1 195 ? -1.341 12.077 7.250 1.00 81.88 195 ALA A O 1
ATOM 1565 N N . PRO A 1 196 ? -3.354 12.420 8.194 1.00 85.81 196 PRO A N 1
ATOM 1566 C CA . PRO A 1 196 ? -3.955 11.185 7.705 1.00 85.81 196 PRO A CA 1
ATOM 1567 C C . PRO A 1 196 ? -3.860 11.006 6.189 1.00 85.81 196 PRO A C 1
ATOM 1569 O O . PRO A 1 196 ? -3.980 11.964 5.419 1.00 85.81 196 PRO A O 1
ATOM 1572 N N . MET A 1 197 ? -3.777 9.753 5.747 1.00 88.25 197 MET A N 1
ATOM 1573 C CA . MET A 1 197 ? -3.989 9.403 4.346 1.00 88.25 197 MET A CA 1
ATOM 1574 C C . MET A 1 197 ? -5.443 9.702 3.942 1.00 88.25 197 MET A C 1
ATOM 1576 O O . MET A 1 197 ? -6.376 9.628 4.745 1.00 88.25 197 MET A O 1
ATOM 1580 N N . TRP A 1 198 ? -5.667 10.030 2.668 1.00 88.94 198 TRP A N 1
ATOM 1581 C CA . TRP A 1 198 ? -7.022 10.237 2.157 1.00 88.94 198 TRP A CA 1
ATOM 1582 C C . TRP A 1 198 ? -7.844 8.946 2.128 1.00 88.94 198 TRP A C 1
ATOM 1584 O O . TRP A 1 198 ? -7.319 7.852 1.940 1.00 88.94 198 TRP A O 1
ATOM 1594 N N . THR A 1 199 ? -9.165 9.104 2.211 1.00 92.81 199 THR A N 1
ATOM 1595 C CA . THR A 1 199 ? -10.145 8.011 2.172 1.00 92.81 199 THR A CA 1
ATOM 1596 C C . THR A 1 199 ? -10.016 7.088 0.950 1.00 92.81 199 THR A C 1
ATOM 1598 O O . THR A 1 199 ? -9.707 7.531 -0.161 1.00 92.81 199 THR A O 1
ATOM 1601 N N . PHE A 1 200 ? -10.343 5.811 1.156 1.00 95.50 200 PHE A N 1
ATOM 1602 C CA . PHE A 1 200 ? -10.478 4.762 0.145 1.00 95.50 200 PHE A CA 1
ATOM 1603 C C . PHE A 1 200 ? -11.926 4.570 -0.335 1.00 95.50 200 PHE A C 1
ATOM 1605 O O . PHE A 1 200 ? -12.207 3.589 -1.014 1.00 95.50 200 PHE A O 1
ATOM 1612 N N . LYS A 1 201 ? -12.865 5.477 -0.024 1.00 95.00 201 LYS A N 1
ATOM 1613 C CA . LYS A 1 201 ? -14.296 5.356 -0.389 1.00 95.00 201 LYS A CA 1
ATOM 1614 C C . LYS A 1 201 ? -14.565 4.996 -1.855 1.00 95.00 201 LYS A C 1
ATOM 1616 O O . LYS A 1 201 ? -15.512 4.254 -2.118 1.00 95.00 201 LYS A O 1
ATOM 1621 N N . ASP A 1 202 ? -13.728 5.474 -2.772 1.00 95.62 202 ASP A N 1
ATOM 1622 C CA . ASP A 1 202 ? -13.888 5.260 -4.215 1.00 95.62 202 ASP A CA 1
ATOM 1623 C C . ASP A 1 202 ? -13.294 3.926 -4.717 1.00 95.62 202 ASP A C 1
ATOM 1625 O O . ASP A 1 202 ? -13.457 3.568 -5.883 1.00 95.62 202 ASP A O 1
ATOM 1629 N N . PHE A 1 203 ? -12.659 3.134 -3.844 1.00 96.81 203 PHE A N 1
ATOM 1630 C CA . PHE A 1 203 ? -12.045 1.846 -4.184 1.00 96.81 203 PHE A CA 1
ATOM 1631 C C . PHE A 1 203 ? -13.085 0.726 -4.157 1.00 96.81 203 PHE A C 1
ATOM 1633 O O . PHE A 1 203 ? -13.131 -0.104 -3.249 1.00 96.81 203 PHE A O 1
ATOM 1640 N N . SER A 1 204 ? -13.954 0.705 -5.166 1.00 96.25 204 SER A N 1
ATOM 1641 C CA . SER A 1 204 ? -15.141 -0.166 -5.209 1.00 96.25 204 SER A CA 1
ATOM 1642 C C . SER A 1 204 ? -14.854 -1.677 -5.181 1.00 96.25 204 SER A C 1
ATOM 1644 O O . SER A 1 204 ? -15.742 -2.475 -4.840 1.00 96.25 204 SER A O 1
ATOM 1646 N N . LYS A 1 205 ? -13.631 -2.091 -5.535 1.00 97.38 205 LYS A N 1
ATOM 1647 C CA . LYS A 1 205 ? -13.197 -3.492 -5.505 1.00 97.38 205 LYS A CA 1
ATOM 1648 C C . LYS A 1 205 ? -12.407 -3.871 -4.258 1.00 97.38 205 LYS A C 1
ATOM 1650 O O . LYS A 1 205 ? -12.339 -5.066 -3.987 1.00 97.38 205 LYS A O 1
ATOM 1655 N N . LEU A 1 206 ? -11.931 -2.917 -3.457 1.00 98.00 206 LEU A N 1
ATOM 1656 C CA . LEU A 1 206 ? -11.097 -3.197 -2.288 1.00 98.00 206 LEU A CA 1
ATOM 1657 C C . LEU A 1 206 ? -11.882 -4.019 -1.256 1.00 98.00 206 LEU A C 1
ATOM 1659 O O . LEU A 1 206 ? -12.937 -3.594 -0.769 1.00 98.00 206 LEU A O 1
ATOM 1663 N N . ARG A 1 207 ? -11.397 -5.231 -0.973 1.00 98.12 207 ARG A N 1
ATOM 1664 C CA . ARG A 1 207 ? -12.002 -6.233 -0.082 1.00 98.12 207 ARG A CA 1
ATOM 1665 C C . ARG A 1 207 ? -11.163 -6.498 1.154 1.00 98.12 207 ARG A C 1
ATOM 1667 O O . ARG A 1 207 ? -11.763 -6.762 2.197 1.00 98.12 207 ARG A O 1
ATOM 1674 N N . ARG A 1 208 ? -9.835 -6.474 1.054 1.00 97.56 208 ARG A N 1
ATOM 1675 C CA . ARG A 1 208 ? -8.942 -6.769 2.180 1.00 97.56 208 ARG A CA 1
ATOM 1676 C C . ARG A 1 208 ? -7.976 -5.627 2.395 1.00 97.56 208 ARG A C 1
ATOM 1678 O O . ARG A 1 208 ? -7.421 -5.083 1.445 1.00 97.56 208 ARG A O 1
ATOM 1685 N N . PHE A 1 209 ? -7.798 -5.279 3.657 1.00 95.12 209 PHE A N 1
ATOM 1686 C CA . PHE A 1 209 ? -7.054 -4.096 4.026 1.00 95.12 209 PHE A CA 1
ATOM 1687 C C . PHE A 1 209 ? -6.271 -4.362 5.301 1.00 95.12 209 PHE A C 1
ATOM 1689 O O . PHE A 1 209 ? -6.880 -4.607 6.341 1.00 95.12 209 PHE A O 1
ATOM 1696 N N . ARG A 1 210 ? -4.941 -4.346 5.213 1.00 95.12 210 ARG A N 1
ATOM 1697 C CA . ARG A 1 210 ? -4.039 -4.381 6.368 1.00 95.12 210 ARG A CA 1
ATOM 1698 C C . ARG A 1 210 ? -3.344 -3.033 6.455 1.00 95.12 210 ARG A C 1
ATOM 1700 O O . ARG A 1 210 ? -2.704 -2.636 5.487 1.00 95.12 210 ARG A O 1
ATOM 1707 N N . ILE A 1 211 ? -3.495 -2.318 7.564 1.00 93.69 211 ILE A N 1
ATOM 1708 C CA . ILE A 1 211 ? -2.905 -0.984 7.698 1.00 93.69 211 ILE A CA 1
ATOM 1709 C C . ILE A 1 211 ? -2.531 -0.650 9.143 1.00 93.69 211 ILE A C 1
ATOM 1711 O O . ILE A 1 211 ? -3.247 -1.033 10.072 1.00 93.69 211 ILE A O 1
ATOM 1715 N N . ALA A 1 212 ? -1.446 0.097 9.338 1.00 91.50 212 ALA A N 1
ATOM 1716 C CA . ALA A 1 212 ? -1.153 0.721 10.627 1.00 91.50 212 ALA A CA 1
ATOM 1717 C C . ALA A 1 212 ? -2.068 1.951 10.875 1.00 91.50 212 ALA A C 1
ATOM 1719 O O . ALA A 1 212 ? -2.323 2.729 9.949 1.00 91.50 212 ALA A O 1
ATOM 1720 N N . PRO A 1 213 ? -2.578 2.158 12.104 1.00 91.81 213 PRO A N 1
ATOM 1721 C CA . PRO A 1 213 ? -3.402 3.308 12.467 1.00 91.81 213 PRO A CA 1
ATOM 1722 C C . PRO A 1 213 ? -2.790 4.678 12.151 1.00 91.81 213 PRO A C 1
ATOM 1724 O O . PRO A 1 213 ? -3.552 5.598 11.865 1.00 91.81 213 PRO A O 1
ATOM 1727 N N . ASP A 1 214 ? -1.464 4.820 12.120 1.00 87.88 214 ASP A N 1
ATOM 1728 C CA . ASP A 1 214 ? -0.753 6.052 11.741 1.00 87.88 214 ASP A CA 1
ATOM 1729 C C . ASP A 1 214 ? -1.205 6.606 10.390 1.00 87.88 214 ASP A C 1
ATOM 1731 O O . ASP A 1 214 ? -1.418 7.805 10.226 1.00 87.88 214 ASP A O 1
ATOM 1735 N N . PHE A 1 215 ? -1.448 5.727 9.418 1.00 88.25 215 PHE A N 1
ATOM 1736 C CA . PHE A 1 215 ? -1.921 6.137 8.098 1.00 88.25 215 PHE A CA 1
ATOM 1737 C C . PHE A 1 215 ? -3.382 6.605 8.116 1.00 88.25 215 PHE A C 1
ATOM 1739 O O . PHE A 1 215 ? -3.806 7.333 7.221 1.00 88.25 215 PHE A O 1
ATOM 1746 N N . ILE A 1 216 ? -4.165 6.202 9.120 1.00 91.56 216 ILE A N 1
ATOM 1747 C CA . ILE A 1 216 ? -5.583 6.565 9.267 1.00 91.56 216 ILE A CA 1
ATOM 1748 C C . ILE A 1 216 ? -5.742 7.824 10.123 1.00 91.56 216 ILE A C 1
ATOM 1750 O O . ILE A 1 216 ? -6.620 8.643 9.854 1.00 91.56 216 ILE A O 1
ATOM 1754 N N . PHE A 1 217 ? -4.932 7.967 11.173 1.00 89.69 217 PHE A N 1
ATOM 1755 C CA . PHE A 1 217 ? -5.075 9.018 12.182 1.00 89.69 217 PHE A CA 1
ATOM 1756 C C . PHE A 1 217 ? -3.970 10.081 12.140 1.00 89.69 217 PHE A C 1
ATOM 1758 O O . PHE A 1 217 ? -4.099 11.101 12.819 1.00 89.69 217 PHE A O 1
ATOM 1765 N N . GLY A 1 218 ? -2.940 9.896 11.313 1.00 86.75 218 GLY A N 1
ATOM 1766 C CA . GLY A 1 218 ? -1.724 10.707 11.339 1.00 86.75 218 GLY A CA 1
ATOM 1767 C C . GLY A 1 218 ? -0.822 10.339 12.521 1.00 86.75 218 GLY A C 1
ATOM 1768 O O . GLY A 1 218 ? -1.275 9.712 13.475 1.00 86.75 218 GLY A O 1
ATOM 1769 N N . ALA A 1 219 ? 0.443 10.764 12.472 1.00 80.25 219 ALA A N 1
ATOM 1770 C CA . ALA A 1 219 ? 1.462 10.391 13.464 1.00 80.25 219 ALA A CA 1
ATOM 1771 C C . ALA A 1 219 ? 1.252 11.030 14.848 1.00 80.25 219 ALA A C 1
ATOM 1773 O O . ALA A 1 219 ? 1.696 10.499 15.861 1.00 80.25 219 ALA A O 1
ATOM 1774 N N . ASN A 1 220 ? 0.563 12.176 14.913 1.00 77.88 220 ASN A N 1
ATOM 1775 C CA . ASN A 1 220 ? 0.284 12.853 16.177 1.00 77.88 220 ASN A CA 1
ATOM 1776 C C . ASN A 1 220 ? -1.212 13.137 16.361 1.00 77.88 220 ASN A C 1
ATOM 1778 O O . ASN A 1 220 ? -1.668 14.289 16.309 1.00 77.88 220 ASN A O 1
ATOM 1782 N N . PRO A 1 221 ? -2.011 12.098 16.658 1.00 72.75 221 PRO A N 1
ATOM 1783 C CA . PRO A 1 221 ? -3.430 12.256 16.907 1.00 72.75 221 PRO A CA 1
ATOM 1784 C C . PRO A 1 221 ? -3.694 12.986 18.228 1.00 72.75 221 PRO A C 1
ATOM 1786 O O . PRO A 1 221 ? -4.834 13.045 18.646 1.00 72.75 221 PRO A O 1
ATOM 1789 N N . SER A 1 222 ? -2.726 13.554 18.947 1.00 74.12 222 SER A N 1
ATOM 1790 C CA . SER A 1 222 ? -3.026 14.380 20.127 1.00 74.12 222 SER A CA 1
ATOM 1791 C C . SER A 1 222 ? -3.184 15.872 19.795 1.00 74.12 222 SER A C 1
ATOM 1793 O O . SER A 1 222 ? -3.854 16.583 20.538 1.00 74.12 222 SER A O 1
ATOM 1795 N N . GLN A 1 223 ? -2.660 16.338 18.651 1.00 69.69 223 GLN A N 1
ATOM 1796 C CA . GLN A 1 223 ? -2.519 17.775 18.358 1.00 69.69 223 GLN A CA 1
ATOM 1797 C C . GLN A 1 223 ? -3.652 18.411 17.520 1.00 69.69 223 GLN A C 1
ATOM 1799 O O . GLN A 1 223 ? -3.858 19.619 17.593 1.00 69.69 223 GLN A O 1
ATOM 1804 N N . VAL A 1 224 ? -4.422 17.641 16.742 1.00 68.38 224 VAL A N 1
ATOM 1805 C CA . VAL A 1 224 ? -5.570 18.162 15.951 1.00 68.38 224 VAL A CA 1
ATOM 1806 C C . VAL A 1 224 ? -6.824 18.336 16.833 1.00 68.38 224 VAL A C 1
ATOM 1808 O O . VAL A 1 224 ? -7.117 17.450 17.630 1.00 68.38 224 VAL A O 1
ATOM 1811 N N . GLU A 1 225 ? -7.599 19.419 16.701 1.00 71.94 225 GLU A N 1
ATOM 1812 C CA . GLU A 1 225 ? -8.844 19.585 17.478 1.00 71.94 225 GLU A CA 1
ATOM 1813 C C . GLU A 1 225 ? -9.818 18.400 17.270 1.00 71.94 225 GLU A C 1
ATOM 1815 O O . GLU A 1 225 ? -10.101 17.984 16.149 1.00 71.94 225 GLU A O 1
ATOM 1820 N N . GLU A 1 226 ? -10.306 17.844 18.384 1.00 63.34 226 GLU A N 1
ATOM 1821 C CA . GLU A 1 226 ? -10.887 16.496 18.557 1.00 63.34 226 GLU A CA 1
ATOM 1822 C C . GLU A 1 226 ? -12.215 16.188 17.843 1.00 63.34 226 GLU A C 1
ATOM 1824 O O . GLU A 1 226 ? -12.748 15.085 17.999 1.00 63.34 226 GLU A O 1
ATOM 1829 N N . GLN A 1 227 ? -12.797 17.115 17.087 1.00 71.75 227 GLN A N 1
ATOM 1830 C CA . GLN A 1 227 ? -14.131 16.882 16.533 1.00 71.75 227 GLN A CA 1
ATOM 1831 C C . GLN A 1 227 ? -14.068 15.843 15.401 1.00 71.75 227 GLN A C 1
ATOM 1833 O O . GLN A 1 227 ? -13.350 16.012 14.421 1.00 71.75 227 GLN A O 1
ATOM 1838 N N . ASP A 1 228 ? -14.837 14.759 15.554 1.00 83.81 228 ASP A N 1
ATOM 1839 C CA . ASP A 1 228 ? -15.085 13.704 14.557 1.00 83.81 228 ASP A CA 1
ATOM 1840 C C . ASP A 1 228 ? -13.960 12.688 14.283 1.00 83.81 228 ASP A C 1
ATOM 1842 O O . ASP A 1 228 ? -14.060 11.900 13.339 1.00 83.81 228 ASP A O 1
ATOM 1846 N N . ARG A 1 229 ? -12.908 12.628 15.104 1.00 85.44 229 ARG A N 1
ATOM 1847 C CA . ARG A 1 229 ? -11.828 11.637 14.910 1.00 85.44 229 ARG A CA 1
ATOM 1848 C C . ARG A 1 229 ? -12.267 10.184 15.057 1.00 85.44 229 ARG A C 1
ATOM 1850 O O . ARG A 1 229 ? -11.756 9.293 14.383 1.00 85.44 229 ARG A O 1
ATOM 1857 N N . ASP A 1 230 ? -13.250 9.950 15.909 1.00 87.19 230 ASP A N 1
ATOM 1858 C CA . ASP A 1 230 ? -13.929 8.664 16.044 1.00 87.19 230 ASP A CA 1
ATOM 1859 C C . ASP A 1 230 ? -14.633 8.220 14.745 1.00 87.19 230 ASP A C 1
ATOM 1861 O O . ASP A 1 230 ? -14.908 7.039 14.551 1.00 87.19 230 ASP A O 1
ATOM 1865 N N . LYS A 1 231 ? -14.881 9.122 13.793 1.00 92.06 231 LYS A N 1
ATOM 1866 C CA . LYS A 1 231 ? -15.455 8.772 12.486 1.00 92.06 231 LYS A CA 1
ATOM 1867 C C . LYS A 1 231 ? -14.403 8.478 11.427 1.00 92.06 231 LYS A C 1
ATOM 1869 O O . LYS A 1 231 ? -14.763 7.924 10.391 1.00 92.06 231 LYS A O 1
ATOM 1874 N N . TRP A 1 232 ? -13.127 8.790 11.657 1.00 92.94 232 TRP A N 1
ATOM 1875 C CA . TRP A 1 232 ? -12.105 8.716 10.609 1.00 92.94 232 TRP A CA 1
ATOM 1876 C C . TRP A 1 232 ? -11.925 7.311 10.058 1.00 92.94 232 TRP A C 1
ATOM 1878 O O . TRP A 1 232 ? -12.002 7.148 8.848 1.00 92.94 232 TRP A O 1
ATOM 1888 N N . LEU A 1 233 ? -11.819 6.283 10.907 1.00 95.38 233 LEU A N 1
ATOM 1889 C CA . LEU A 1 233 ? -11.742 4.896 10.434 1.00 95.38 233 LEU A CA 1
ATOM 1890 C C . LEU A 1 233 ? -12.946 4.532 9.549 1.00 95.38 233 LEU A C 1
ATOM 1892 O O . LEU A 1 233 ? -12.790 3.957 8.477 1.00 95.38 233 LEU A O 1
ATOM 1896 N N . LEU A 1 234 ? -14.158 4.906 9.962 1.00 95.44 234 LEU A N 1
ATOM 1897 C CA . LEU A 1 234 ? -15.380 4.654 9.197 1.00 95.44 234 LEU A CA 1
ATOM 1898 C C . LEU A 1 234 ? -15.419 5.427 7.870 1.00 95.44 234 LEU A C 1
ATOM 1900 O O . LEU A 1 234 ? -15.928 4.926 6.867 1.00 95.44 234 LEU A O 1
ATOM 1904 N N . ASP A 1 235 ? -14.932 6.665 7.867 1.00 94.69 235 ASP A N 1
ATOM 1905 C CA . ASP A 1 235 ? -14.870 7.517 6.684 1.00 94.69 235 ASP A CA 1
ATOM 1906 C C . ASP A 1 235 ? -13.712 7.169 5.752 1.00 94.69 235 ASP A C 1
ATOM 1908 O O . ASP A 1 235 ? -13.771 7.510 4.569 1.00 94.69 235 ASP A O 1
ATOM 1912 N N . PHE A 1 236 ? -12.707 6.465 6.255 1.00 95.19 236 PHE A N 1
ATOM 1913 C CA . PHE A 1 236 ? -11.554 5.996 5.509 1.00 95.19 236 PHE A CA 1
ATOM 1914 C C . PHE A 1 236 ? -11.883 4.789 4.626 1.00 95.19 236 PHE A C 1
ATOM 1916 O O . PHE A 1 236 ? -11.355 4.674 3.526 1.00 95.19 236 PHE A O 1
ATOM 1923 N N . LEU A 1 237 ? -12.781 3.912 5.073 1.00 96.94 237 LEU A N 1
ATOM 1924 C CA . LEU A 1 237 ? -13.037 2.617 4.439 1.00 96.94 237 LEU A CA 1
ATOM 1925 C C . LEU A 1 237 ? -14.066 2.689 3.291 1.00 96.94 237 LEU A C 1
ATOM 1927 O O . LEU A 1 237 ? -15.072 3.400 3.401 1.00 96.94 237 LEU A O 1
ATOM 1931 N N . PRO A 1 238 ? -13.897 1.896 2.213 1.00 97.25 238 PRO A N 1
ATOM 1932 C CA . PRO A 1 238 ? -14.932 1.719 1.202 1.00 97.25 238 PRO A CA 1
ATOM 1933 C C . PRO A 1 238 ? -16.035 0.766 1.661 1.00 97.25 238 PRO A C 1
ATOM 1935 O O . PRO A 1 238 ? -15.812 -0.176 2.418 1.00 97.25 238 PRO A O 1
ATOM 1938 N N . SER A 1 239 ? -17.235 0.931 1.100 1.00 97.56 239 SER A N 1
ATOM 1939 C CA . SER A 1 239 ? -18.386 0.049 1.377 1.00 97.56 239 SER A CA 1
ATOM 1940 C C . SER A 1 239 ? -18.182 -1.419 0.952 1.00 97.56 239 SER A C 1
ATOM 1942 O O . SER A 1 239 ? -18.898 -2.322 1.403 1.00 97.56 239 SER A O 1
ATOM 1944 N N . SER A 1 240 ? -17.201 -1.663 0.080 1.00 98.12 240 SER A N 1
ATOM 1945 C CA . SER A 1 240 ? -16.813 -2.967 -0.455 1.00 98.12 240 SER A CA 1
ATOM 1946 C C . SER A 1 240 ? -15.970 -3.811 0.500 1.00 98.12 240 SER A C 1
ATOM 1948 O O . SER A 1 240 ? -15.842 -5.017 0.246 1.00 98.12 240 SER A O 1
ATOM 1950 N N . ILE A 1 241 ? -15.416 -3.211 1.559 1.00 98.19 241 ILE A N 1
ATOM 1951 C CA . ILE A 1 241 ? -14.441 -3.856 2.438 1.00 98.19 241 ILE A CA 1
ATOM 1952 C C . ILE A 1 241 ? -15.037 -5.068 3.160 1.00 98.19 241 ILE A C 1
ATOM 1954 O O . ILE A 1 241 ? -16.157 -5.009 3.661 1.00 98.19 241 ILE A O 1
ATOM 1958 N N . LYS A 1 242 ? -14.293 -6.176 3.204 1.00 97.69 242 LYS A N 1
ATOM 1959 C CA . LYS A 1 242 ? -14.691 -7.436 3.852 1.00 97.69 242 LYS A CA 1
ATOM 1960 C C . LYS A 1 242 ? -13.829 -7.783 5.057 1.00 97.69 242 LYS A C 1
ATOM 1962 O O . LYS A 1 242 ? -14.363 -8.297 6.037 1.00 97.69 242 LYS A O 1
ATOM 1967 N N . ILE A 1 243 ? -12.527 -7.527 4.965 1.00 96.81 243 ILE A N 1
ATOM 1968 C CA . ILE A 1 243 ? -11.539 -7.877 5.987 1.00 96.81 243 ILE A CA 1
ATOM 1969 C C . ILE A 1 243 ? -10.692 -6.647 6.283 1.00 96.81 243 ILE A C 1
ATOM 1971 O O . ILE A 1 243 ? -10.139 -6.049 5.358 1.00 96.81 243 ILE A O 1
ATOM 1975 N N . ILE A 1 244 ? -10.593 -6.294 7.561 1.00 96.19 244 ILE A N 1
ATOM 1976 C CA . ILE A 1 244 ? -9.708 -5.235 8.049 1.00 96.19 244 ILE A CA 1
ATOM 1977 C C . ILE A 1 244 ? -8.743 -5.843 9.058 1.00 96.19 244 ILE A C 1
ATOM 1979 O O . ILE A 1 244 ? -9.170 -6.499 10.004 1.00 96.19 244 ILE A O 1
ATOM 1983 N N . GLN A 1 245 ? -7.457 -5.588 8.884 1.00 95.38 245 GLN A N 1
ATOM 1984 C CA . GLN A 1 245 ? -6.411 -5.920 9.836 1.00 95.38 245 GLN A CA 1
ATOM 1985 C C . GLN A 1 245 ? -5.694 -4.630 10.220 1.00 95.38 245 GLN A C 1
ATOM 1987 O O . GLN A 1 245 ? -5.138 -3.946 9.367 1.00 95.38 245 GLN A O 1
ATOM 1992 N N . LEU A 1 246 ? -5.752 -4.266 11.494 1.00 94.12 246 LEU A N 1
ATOM 1993 C CA . LEU A 1 246 ? -5.048 -3.096 12.001 1.00 94.12 246 LEU A CA 1
ATOM 1994 C C . LEU A 1 246 ? -3.771 -3.568 12.695 1.00 94.12 246 LEU A C 1
ATOM 1996 O O . LEU A 1 246 ? -3.847 -4.315 13.672 1.00 94.12 246 LEU A O 1
ATOM 2000 N N . ALA A 1 247 ? -2.622 -3.173 12.152 1.00 91.56 247 ALA A N 1
ATOM 2001 C CA . ALA A 1 247 ? -1.305 -3.480 12.708 1.00 91.56 247 ALA A CA 1
ATOM 2002 C C . ALA A 1 247 ? -0.939 -2.480 13.819 1.00 91.56 247 ALA A C 1
ATOM 2004 O O . ALA A 1 247 ? -1.545 -1.415 13.886 1.00 91.56 247 ALA A O 1
ATOM 2005 N N . HIS A 1 248 ? 0.007 -2.806 14.705 1.00 87.00 248 HIS A N 1
ATOM 2006 C CA . HIS A 1 248 ? 0.584 -1.866 15.696 1.00 87.00 248 HIS A CA 1
ATOM 2007 C C . HIS A 1 248 ? -0.436 -1.015 16.476 1.00 87.00 248 HIS A C 1
ATOM 2009 O O . HIS A 1 248 ? -0.262 0.177 16.713 1.00 87.00 248 HIS A O 1
ATOM 2015 N N . CYS A 1 249 ? -1.543 -1.620 16.906 1.00 89.50 249 CYS A N 1
ATOM 2016 C CA . CYS A 1 249 ? -2.675 -0.886 17.486 1.00 89.50 249 CYS A CA 1
ATOM 2017 C C . CYS A 1 249 ? -2.398 -0.278 18.875 1.00 89.50 249 CYS A C 1
ATOM 2019 O O . CYS A 1 249 ? -3.248 0.424 19.433 1.00 89.50 249 CYS A O 1
ATOM 2021 N N . ASP A 1 250 ? -1.245 -0.573 19.471 1.00 85.88 250 ASP A N 1
ATOM 2022 C CA . ASP A 1 250 ? -0.946 -0.248 20.862 1.00 85.88 250 ASP A CA 1
ATOM 2023 C C . ASP A 1 250 ? -0.732 1.239 21.130 1.00 85.88 250 ASP A C 1
ATOM 2025 O O . ASP A 1 250 ? -0.997 1.683 22.250 1.00 85.88 250 ASP A O 1
ATOM 2029 N N . GLU A 1 251 ? -0.309 1.997 20.121 1.00 83.62 251 GLU A N 1
ATOM 2030 C CA . GLU A 1 251 ? -0.014 3.432 20.225 1.00 83.62 251 GLU A CA 1
ATOM 2031 C C . GLU A 1 251 ? -1.284 4.296 20.147 1.00 83.62 251 GLU A C 1
ATOM 2033 O O . GLU A 1 251 ? -1.340 5.400 20.684 1.00 83.62 251 GLU A O 1
ATOM 2038 N N . TYR A 1 252 ? -2.364 3.749 19.580 1.00 86.75 252 TYR A N 1
ATOM 2039 C CA . TYR A 1 252 ? -3.585 4.489 19.249 1.00 86.75 252 TYR A CA 1
ATOM 2040 C C . TYR A 1 252 ? -4.786 4.126 20.125 1.00 86.75 252 TYR A C 1
ATOM 2042 O O . TYR A 1 252 ? -5.915 4.463 19.781 1.00 86.75 252 TYR A O 1
ATOM 2050 N N . ARG A 1 253 ? -4.589 3.442 21.260 1.00 84.69 253 ARG A N 1
ATOM 2051 C CA . ARG A 1 253 ? -5.672 2.779 22.023 1.00 84.69 253 ARG A CA 1
ATOM 2052 C C . ARG A 1 253 ? -6.948 3.605 22.187 1.00 84.69 253 ARG A C 1
ATOM 2054 O O . ARG A 1 253 ? -8.020 3.130 21.829 1.00 84.69 253 ARG A O 1
ATOM 2061 N N . GLU A 1 254 ? -6.865 4.817 22.739 1.00 87.06 254 GLU A N 1
ATOM 2062 C CA . GLU A 1 254 ? -8.075 5.587 23.058 1.00 87.06 254 GLU A CA 1
ATOM 2063 C C . GLU A 1 254 ? -8.856 6.002 21.802 1.00 87.06 254 GLU A C 1
ATOM 2065 O O . GLU A 1 254 ? -10.064 5.766 21.717 1.00 87.06 254 GLU A O 1
ATOM 2070 N N . ILE A 1 255 ? -8.174 6.602 20.825 1.00 90.38 255 ILE A N 1
ATOM 2071 C CA . ILE A 1 255 ? -8.792 7.055 19.574 1.00 90.38 255 ILE A CA 1
ATOM 2072 C C . ILE A 1 255 ? -9.265 5.870 18.729 1.00 90.38 255 ILE A C 1
ATOM 2074 O O . ILE A 1 255 ? -10.390 5.882 18.229 1.00 90.38 255 ILE A O 1
ATOM 2078 N N . LEU A 1 256 ? -8.453 4.816 18.640 1.00 91.62 256 LEU A N 1
ATOM 2079 C CA . LEU A 1 256 ? -8.763 3.617 17.882 1.00 91.62 256 LEU A CA 1
ATOM 2080 C C . LEU A 1 256 ? -10.001 2.917 18.440 1.00 91.62 256 LEU A C 1
ATOM 2082 O O . LEU A 1 256 ? -10.887 2.571 17.666 1.00 91.62 256 LEU A O 1
ATOM 2086 N N . PHE A 1 257 ? -10.127 2.741 19.760 1.00 90.25 257 PHE A N 1
ATOM 2087 C CA . PHE A 1 257 ? -11.312 2.080 20.318 1.00 90.25 257 PHE A CA 1
ATOM 2088 C C . PHE A 1 257 ? -12.590 2.888 20.105 1.00 90.25 257 PHE A C 1
ATOM 2090 O O . PHE A 1 257 ? -13.594 2.301 19.706 1.00 90.25 257 PHE A O 1
ATOM 2097 N N . LYS A 1 258 ? -12.558 4.219 20.262 1.00 91.00 258 LYS A N 1
ATOM 2098 C CA . LYS A 1 258 ? -13.711 5.071 19.912 1.00 91.00 258 LYS A CA 1
ATOM 2099 C C . LYS A 1 258 ? -14.063 4.944 18.425 1.00 91.00 258 LYS A C 1
ATOM 2101 O O . LYS A 1 258 ? -15.238 4.825 18.074 1.00 91.00 258 LYS A O 1
ATOM 2106 N N . ALA A 1 259 ? -13.054 4.896 17.555 1.00 93.94 259 ALA A N 1
ATOM 2107 C CA . ALA A 1 259 ? -13.258 4.735 16.121 1.00 93.94 259 ALA A CA 1
ATOM 2108 C C . ALA A 1 259 ? -13.827 3.359 15.740 1.00 93.94 259 ALA A C 1
ATOM 2110 O O . ALA A 1 259 ? -14.700 3.251 14.875 1.00 93.94 259 ALA A O 1
ATOM 2111 N N . LEU A 1 260 ? -13.387 2.304 16.425 1.00 93.88 260 LEU A N 1
ATOM 2112 C CA . LEU A 1 260 ? -13.918 0.951 16.286 1.00 93.88 260 LEU A CA 1
ATOM 2113 C C . LEU A 1 260 ? -15.362 0.855 16.791 1.00 93.88 260 LEU A C 1
ATOM 2115 O O . LEU A 1 260 ? -16.192 0.242 16.124 1.00 93.88 260 LEU A O 1
ATOM 2119 N N . GLU A 1 261 ? -15.699 1.492 17.916 1.00 92.31 261 GLU A N 1
ATOM 2120 C CA . GLU A 1 261 ? -17.083 1.585 18.399 1.00 92.31 261 GLU A CA 1
ATOM 2121 C C . GLU A 1 261 ? -17.984 2.251 17.346 1.00 92.31 261 GLU A C 1
ATOM 2123 O O . GLU A 1 261 ? -19.024 1.697 16.974 1.00 92.31 261 GLU A O 1
ATOM 2128 N N . HIS A 1 262 ? -17.551 3.382 16.783 1.00 93.50 262 HIS A N 1
ATOM 2129 C CA . HIS A 1 262 ? -18.259 4.057 15.694 1.00 93.50 262 HIS A CA 1
ATOM 2130 C C . HIS A 1 262 ? -18.411 3.179 14.447 1.00 93.50 262 HIS A C 1
ATOM 2132 O O . HIS A 1 262 ? -19.502 3.120 13.865 1.00 93.50 262 HIS A O 1
ATOM 2138 N N . LEU A 1 2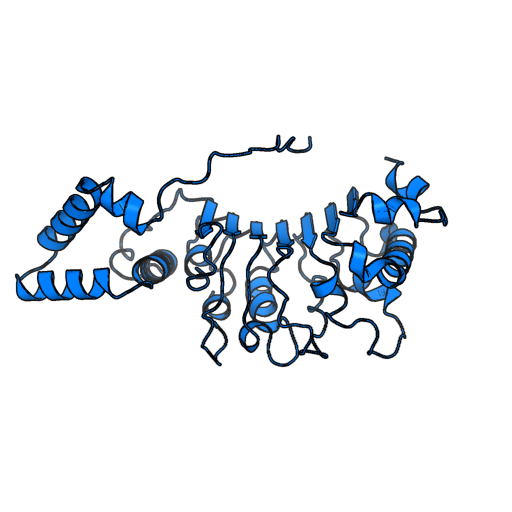63 ? -17.353 2.472 14.044 1.00 94.88 263 LEU A N 1
ATOM 2139 C CA . LEU A 1 263 ? -17.376 1.542 12.917 1.00 94.88 263 LEU A CA 1
ATOM 2140 C C . LEU A 1 263 ? -18.388 0.413 13.141 1.00 94.88 263 LEU A C 1
ATOM 2142 O O . LEU A 1 263 ? -19.207 0.146 12.263 1.00 94.88 263 LEU A O 1
ATOM 2146 N N . LEU A 1 264 ? -18.381 -0.213 14.318 1.00 92.31 264 LEU A N 1
ATOM 2147 C CA . LEU A 1 264 ? -19.271 -1.327 14.654 1.00 92.31 264 LEU A CA 1
ATOM 2148 C C . LEU A 1 264 ? -20.740 -0.897 14.721 1.00 92.31 264 LEU A C 1
ATOM 2150 O O . LEU A 1 264 ? -21.601 -1.608 14.204 1.00 92.31 264 LEU A O 1
ATOM 2154 N N . VAL A 1 265 ? -21.038 0.277 15.286 1.00 94.25 265 VAL A N 1
ATOM 2155 C CA . VAL A 1 265 ? -22.409 0.819 15.336 1.00 94.25 265 VAL A CA 1
ATOM 2156 C C . VAL A 1 265 ? -22.954 1.097 13.930 1.00 94.25 265 VAL A C 1
ATOM 2158 O O . VAL A 1 265 ? -24.143 0.899 13.673 1.00 94.25 265 VAL A O 1
ATOM 2161 N N . ASN A 1 266 ? -22.096 1.519 12.998 1.00 95.12 266 ASN A N 1
ATOM 2162 C CA . ASN A 1 266 ? -22.499 1.961 11.660 1.00 95.12 266 ASN A CA 1
ATOM 2163 C C . ASN A 1 266 ? -22.191 0.948 10.540 1.00 95.12 266 ASN A C 1
ATOM 2165 O O . ASN A 1 266 ? -22.438 1.246 9.368 1.00 95.12 266 ASN A O 1
ATOM 2169 N N . ASN A 1 267 ? -21.682 -0.246 10.861 1.00 93.31 267 ASN A N 1
ATOM 2170 C CA . ASN A 1 267 ? -21.175 -1.185 9.855 1.00 93.31 267 ASN A CA 1
ATOM 2171 C C . ASN A 1 267 ? -22.228 -1.559 8.798 1.00 93.31 267 ASN A C 1
ATOM 2173 O O . ASN A 1 267 ? -21.961 -1.499 7.604 1.00 93.31 267 ASN A O 1
ATOM 2177 N N . HIS A 1 268 ? -23.455 -1.839 9.224 1.00 93.88 268 HIS A N 1
ATOM 2178 C CA . HIS A 1 268 ? -24.559 -2.296 8.387 1.00 93.88 268 HIS A CA 1
ATOM 2179 C C . HIS A 1 268 ? -25.022 -1.266 7.347 1.00 93.88 268 HIS A C 1
ATOM 2181 O O . HIS A 1 268 ? -25.632 -1.652 6.352 1.00 93.88 268 HIS A O 1
ATOM 2187 N N . THR A 1 269 ? -24.751 0.027 7.556 1.00 96.00 269 THR A N 1
ATOM 2188 C CA . THR A 1 269 ? -25.094 1.085 6.590 1.00 96.00 269 THR A CA 1
ATOM 2189 C C . THR A 1 269 ? -23.899 1.546 5.771 1.00 96.00 269 THR A C 1
ATOM 2191 O O . THR A 1 269 ? -24.058 1.860 4.594 1.00 96.00 269 THR A O 1
ATOM 2194 N N . ARG A 1 270 ? -22.710 1.615 6.375 1.00 96.19 270 ARG A N 1
ATOM 2195 C CA . ARG A 1 270 ? -21.541 2.277 5.778 1.00 96.19 270 ARG A CA 1
ATOM 2196 C C . ARG A 1 270 ? -20.524 1.307 5.187 1.00 96.19 270 ARG A C 1
ATOM 2198 O O . ARG A 1 270 ? -19.967 1.596 4.133 1.00 96.19 270 ARG A O 1
ATOM 2205 N N . VAL A 1 271 ? -20.321 0.158 5.825 1.00 96.56 271 VAL A N 1
ATOM 2206 C CA . VAL A 1 271 ? -19.413 -0.911 5.378 1.00 96.56 271 VAL A CA 1
ATOM 2207 C C . VAL A 1 271 ? -20.122 -2.268 5.453 1.00 96.56 271 VAL A C 1
ATOM 2209 O O . VAL A 1 271 ? -19.689 -3.174 6.163 1.00 96.56 271 VAL A O 1
ATOM 2212 N N . PRO A 1 272 ? -21.250 -2.435 4.735 1.00 96.62 272 PRO A N 1
ATOM 2213 C CA . PRO A 1 272 ? -22.136 -3.589 4.907 1.00 96.62 272 PRO A CA 1
ATOM 2214 C C . PRO A 1 272 ? -21.475 -4.928 4.552 1.00 96.62 272 PRO A C 1
ATOM 2216 O O . PRO A 1 272 ? -21.976 -5.982 4.939 1.00 96.62 272 PRO A O 1
ATOM 2219 N N . SER A 1 273 ? -20.368 -4.890 3.806 1.00 97.19 273 SER A N 1
ATOM 2220 C CA . SER A 1 273 ? -19.606 -6.072 3.401 1.00 97.19 273 SER A CA 1
ATOM 2221 C C . SER A 1 273 ? -18.627 -6.562 4.476 1.00 97.19 273 SER A C 1
ATOM 2223 O O . SER A 1 273 ? -18.112 -7.672 4.333 1.00 97.19 273 SER A O 1
ATOM 2225 N N . LEU A 1 274 ? -18.374 -5.772 5.529 1.00 97.19 274 LEU A N 1
ATOM 2226 C CA . LEU A 1 274 ? -17.370 -6.073 6.547 1.00 97.19 274 LEU A CA 1
ATOM 2227 C C . LEU A 1 274 ? -17.784 -7.313 7.344 1.00 97.19 274 LEU A C 1
ATOM 2229 O O . LEU A 1 274 ? -18.814 -7.322 8.023 1.00 97.19 274 LEU A O 1
ATOM 2233 N N . SER A 1 275 ? -16.976 -8.365 7.250 1.00 94.75 275 SER A N 1
ATOM 2234 C CA . SER A 1 275 ? -17.224 -9.655 7.897 1.00 94.75 275 SER A CA 1
ATOM 2235 C C . SER A 1 275 ? -16.154 -10.045 8.906 1.00 94.75 275 SER A C 1
ATOM 2237 O O . SER A 1 275 ? -16.456 -10.828 9.800 1.00 94.75 275 SER A O 1
ATOM 2239 N N . GLU A 1 276 ? -14.937 -9.523 8.764 1.00 94.38 276 GLU A N 1
ATOM 2240 C CA . GLU A 1 276 ? -13.791 -9.895 9.592 1.00 94.38 276 GLU A CA 1
ATOM 2241 C C . GLU A 1 276 ? -12.975 -8.660 9.972 1.00 94.38 276 GLU A C 1
ATOM 2243 O O . GLU A 1 276 ? -12.767 -7.754 9.160 1.00 94.38 276 GLU A O 1
ATOM 2248 N N . MET A 1 277 ? -12.529 -8.629 11.225 1.00 94.94 277 MET A N 1
ATOM 2249 C CA . MET A 1 277 ? -11.694 -7.571 11.769 1.00 94.94 277 MET A CA 1
ATOM 2250 C C . MET A 1 277 ? -10.665 -8.168 12.725 1.00 94.94 277 MET A C 1
ATOM 2252 O O . MET A 1 277 ? -11.037 -8.848 13.681 1.00 94.94 277 MET A O 1
ATOM 2256 N N . THR A 1 278 ? -9.397 -7.854 12.488 1.00 93.44 278 THR A N 1
ATOM 2257 C CA . THR A 1 278 ? -8.254 -8.315 13.279 1.00 93.44 278 THR A CA 1
ATOM 2258 C C . THR A 1 278 ? -7.485 -7.109 13.804 1.00 93.44 278 THR A C 1
ATOM 2260 O O . THR A 1 278 ? -7.248 -6.154 13.068 1.00 93.44 278 THR A O 1
ATOM 2263 N N . LEU A 1 279 ? -7.109 -7.145 15.082 1.00 92.38 279 LEU A N 1
ATOM 2264 C CA . LEU A 1 279 ? -6.304 -6.111 15.733 1.00 92.38 279 LEU A CA 1
ATOM 2265 C C . LEU A 1 279 ? -5.005 -6.747 16.223 1.00 92.38 279 LEU A C 1
ATOM 2267 O O . LEU A 1 279 ? -5.048 -7.686 17.022 1.00 92.38 279 LEU A O 1
ATOM 2271 N N . GLU A 1 280 ? -3.866 -6.236 15.772 1.00 90.19 280 GLU A N 1
ATOM 2272 C CA . GLU A 1 280 ? -2.556 -6.630 16.281 1.00 90.19 280 GLU A CA 1
ATOM 2273 C C . GLU A 1 280 ? -2.201 -5.737 17.467 1.00 90.19 280 GLU A C 1
ATOM 2275 O O . GLU A 1 280 ? -1.831 -4.572 17.321 1.00 90.19 280 GLU A O 1
ATOM 2280 N N . ILE A 1 281 ? -2.385 -6.295 18.660 1.00 86.62 281 ILE A N 1
ATOM 2281 C CA . ILE A 1 281 ? -2.092 -5.655 19.941 1.00 86.62 281 ILE A CA 1
ATOM 2282 C C . ILE A 1 281 ? -1.134 -6.534 20.738 1.00 86.62 281 ILE A C 1
ATOM 2284 O O . ILE A 1 281 ? -1.265 -7.763 20.762 1.00 86.62 281 ILE A O 1
ATOM 2288 N N . THR A 1 282 ? -0.191 -5.921 21.444 1.00 81.75 282 THR A N 1
ATOM 2289 C CA . THR A 1 282 ? 0.680 -6.646 22.370 1.00 81.75 282 THR A CA 1
ATOM 2290 C C . THR A 1 282 ? -0.130 -7.236 23.522 1.00 81.75 282 THR A C 1
ATOM 2292 O O . THR A 1 282 ? -1.133 -6.688 23.986 1.00 81.75 282 THR A O 1
ATOM 2295 N N . VAL A 1 283 ? 0.344 -8.358 24.070 1.00 77.94 283 VAL A N 1
ATOM 2296 C CA . VAL A 1 283 ? -0.306 -9.035 25.209 1.00 77.94 283 VAL A CA 1
ATOM 2297 C C . VAL A 1 283 ? -0.483 -8.095 26.413 1.00 77.94 283 VAL A C 1
ATOM 2299 O O . VAL A 1 283 ? -1.474 -8.182 27.141 1.00 77.94 283 VAL A O 1
ATOM 2302 N N . LEU A 1 284 ? 0.443 -7.152 26.606 1.00 75.12 284 LEU A N 1
ATOM 2303 C CA . LEU A 1 284 ? 0.361 -6.147 27.667 1.00 75.12 284 LEU A CA 1
ATOM 2304 C C . LEU A 1 284 ? -0.847 -5.217 27.482 1.00 75.12 284 LEU A C 1
ATOM 2306 O O . LEU A 1 284 ? -1.511 -4.869 28.463 1.00 75.12 284 LEU A O 1
ATOM 2310 N N . ALA A 1 285 ? -1.183 -4.867 26.241 1.00 73.81 285 ALA A N 1
ATOM 2311 C CA . ALA A 1 285 ? -2.325 -4.027 25.910 1.00 73.81 285 ALA A CA 1
ATOM 2312 C C . ALA A 1 285 ? -3.667 -4.686 26.219 1.00 73.81 285 ALA A C 1
ATOM 2314 O O . ALA A 1 285 ? -4.574 -4.018 26.727 1.00 73.81 285 ALA A O 1
ATOM 2315 N N . ILE A 1 286 ? -3.762 -6.003 26.011 1.00 73.94 286 ILE A N 1
ATOM 2316 C CA . ILE A 1 286 ? -4.976 -6.789 26.274 1.00 73.94 286 ILE A CA 1
ATOM 2317 C C . ILE A 1 286 ? -5.432 -6.621 27.728 1.00 73.94 286 ILE A C 1
ATOM 2319 O O . ILE A 1 286 ? -6.620 -6.474 27.999 1.00 73.94 286 ILE A O 1
ATOM 2323 N N . SER A 1 287 ? -4.495 -6.568 28.677 1.00 68.00 287 SER A N 1
ATOM 2324 C CA . SER A 1 287 ? -4.818 -6.416 30.103 1.00 68.00 287 SER A CA 1
ATOM 2325 C C . SER A 1 287 ? -5.447 -5.060 30.467 1.00 68.00 287 SER A C 1
ATOM 2327 O O . SER A 1 287 ? -6.133 -4.944 31.484 1.00 68.00 287 SER A O 1
ATOM 2329 N N . SER A 1 288 ? -5.239 -4.038 29.630 1.00 62.28 288 SER A N 1
ATOM 2330 C CA . SER A 1 288 ? -5.760 -2.680 29.829 1.00 62.28 288 SER A CA 1
ATOM 2331 C C . SER A 1 288 ? -7.146 -2.455 29.220 1.00 62.28 288 SER A C 1
ATOM 2333 O O . SER A 1 288 ? -7.814 -1.481 29.572 1.00 62.28 288 SER A O 1
ATOM 2335 N N . LEU A 1 289 ? -7.608 -3.376 28.366 1.00 64.31 289 LEU A N 1
ATOM 2336 C CA . LEU A 1 289 ? -8.958 -3.383 27.810 1.00 64.31 289 LEU A CA 1
ATOM 2337 C C . LEU A 1 289 ? -9.970 -3.682 28.924 1.00 64.31 289 LEU A C 1
ATOM 2339 O O . LEU A 1 289 ? -10.380 -4.819 29.147 1.00 64.31 289 LEU A O 1
ATOM 2343 N N . ARG A 1 290 ? -10.398 -2.652 29.659 1.00 55.31 290 ARG A N 1
ATOM 2344 C CA . ARG A 1 290 ? -11.564 -2.745 30.544 1.00 55.31 290 ARG A CA 1
ATOM 2345 C C . ARG A 1 290 ? -12.822 -2.681 29.677 1.00 55.31 290 ARG A C 1
ATOM 2347 O O . ARG A 1 290 ? -13.299 -1.613 29.328 1.00 55.31 290 ARG A O 1
ATOM 2354 N N . PHE A 1 291 ? -13.294 -3.868 29.310 1.00 50.72 291 PHE A N 1
ATOM 2355 C CA . PHE A 1 291 ? -14.392 -4.186 28.396 1.00 50.72 291 PHE A CA 1
ATOM 2356 C C . PHE A 1 291 ? -15.624 -3.258 28.480 1.00 50.72 291 PHE A C 1
ATOM 2358 O O . PHE A 1 291 ? -16.527 -3.477 29.289 1.00 50.72 291 PHE A O 1
ATOM 2365 N N . SER A 1 292 ? -15.739 -2.326 27.533 1.00 45.81 292 SER A N 1
ATOM 2366 C CA . SER A 1 292 ? -17.007 -1.779 27.035 1.00 45.81 292 SER A CA 1
ATOM 2367 C C . SER A 1 292 ? -17.525 -2.651 25.877 1.00 45.81 292 SER A C 1
ATOM 2369 O O . SER A 1 292 ? -17.506 -2.260 24.722 1.00 45.81 292 SER A O 1
ATOM 2371 N N . GLY A 1 293 ? -17.935 -3.897 26.145 1.00 51.56 293 GLY A N 1
ATOM 2372 C CA . GLY A 1 293 ? -18.723 -4.719 25.198 1.00 51.56 293 GLY A CA 1
ATOM 2373 C C . GLY A 1 293 ? -18.077 -5.167 23.866 1.00 51.56 293 GLY A C 1
ATOM 2374 O O . GLY A 1 293 ? -18.639 -6.042 23.209 1.00 51.56 293 GLY A O 1
ATOM 2375 N N . LEU A 1 294 ? -16.904 -4.653 23.482 1.00 53.81 294 LEU A N 1
ATOM 2376 C CA . LEU A 1 294 ? -16.294 -4.849 22.157 1.00 53.81 294 LEU A CA 1
ATOM 2377 C C . LEU A 1 294 ? -15.936 -6.317 21.847 1.00 53.81 294 LEU A C 1
ATOM 2379 O O . LEU A 1 294 ? -16.112 -6.789 20.727 1.00 53.81 294 LEU A O 1
ATOM 2383 N N . LEU A 1 295 ? -15.500 -7.082 22.852 1.00 50.00 295 LEU A N 1
ATOM 2384 C CA . LEU A 1 295 ? -15.109 -8.485 22.659 1.00 50.00 295 LEU A CA 1
ATOM 2385 C C . LEU A 1 295 ? -16.287 -9.426 22.373 1.00 50.00 295 LEU A C 1
ATOM 2387 O O . LEU A 1 295 ? -16.084 -10.488 21.793 1.00 50.00 295 LEU A O 1
ATOM 2391 N N . ILE A 1 296 ? -17.517 -9.042 22.732 1.00 49.25 296 ILE A N 1
ATOM 2392 C CA . ILE A 1 296 ? -18.707 -9.821 22.357 1.00 49.25 296 ILE A CA 1
ATOM 2393 C C . ILE A 1 296 ? -18.970 -9.673 20.851 1.00 49.25 296 ILE A C 1
ATOM 2395 O O . ILE A 1 296 ? -19.416 -10.624 20.218 1.00 49.25 296 ILE A O 1
ATOM 2399 N N . ALA A 1 297 ? -18.636 -8.523 20.255 1.00 49.47 297 ALA A N 1
ATOM 2400 C CA . ALA A 1 297 ? -18.782 -8.301 18.818 1.00 49.47 297 ALA A CA 1
ATOM 2401 C C . ALA A 1 297 ? -17.691 -9.011 17.995 1.00 49.47 297 ALA A C 1
ATOM 2403 O O . ALA A 1 297 ? -17.985 -9.526 16.922 1.00 49.47 297 ALA A O 1
ATOM 2404 N N . LEU A 1 298 ? -16.459 -9.087 18.512 1.00 50.91 298 LEU A N 1
ATOM 2405 C CA . LEU A 1 298 ? -15.325 -9.722 17.823 1.00 50.91 298 LEU A CA 1
ATOM 2406 C C . LEU A 1 298 ? -15.321 -11.260 17.916 1.00 50.91 298 LEU A C 1
ATOM 2408 O O . LEU A 1 298 ? -14.728 -11.919 17.071 1.00 50.91 298 LEU A O 1
ATOM 2412 N N . GLY A 1 299 ? -16.001 -11.841 18.910 1.00 40.44 299 GLY A N 1
ATOM 2413 C CA . GLY A 1 299 ? -16.126 -13.294 19.091 1.00 40.44 299 GLY A CA 1
ATOM 2414 C C . GLY A 1 299 ? -17.434 -13.907 18.577 1.00 40.44 299 GLY A C 1
ATOM 2415 O O . GLY A 1 299 ? -17.703 -15.075 18.852 1.00 40.44 299 GLY A O 1
ATOM 2416 N N . CYS A 1 300 ? -18.282 -13.136 17.890 1.00 32.94 300 CYS A N 1
ATOM 2417 C CA . CYS A 1 300 ? -19.581 -13.593 17.394 1.00 32.94 300 CYS A CA 1
ATOM 2418 C C . CYS A 1 300 ? -19.660 -13.502 15.867 1.00 32.94 300 CYS A C 1
ATOM 2420 O O . CYS A 1 300 ? -20.340 -12.624 15.335 1.00 32.94 300 CYS A O 1
ATOM 2422 N N . ARG A 1 301 ? -19.009 -14.448 15.182 1.00 37.62 301 ARG A N 1
ATOM 2423 C CA . ARG A 1 301 ? -19.476 -15.070 13.932 1.00 37.62 301 ARG A CA 1
ATOM 2424 C C . ARG A 1 301 ? -18.743 -16.378 13.674 1.00 37.62 301 ARG A C 1
ATOM 2426 O O . ARG A 1 301 ? -17.506 -16.390 13.814 1.00 37.62 301 ARG A O 1
#

Mean predicted aligned error: 10.83 Å